Protein 7KPZ (pdb70)

InterPro domains:
  IPR011576 Pyridoxamine 5'-phosphate oxidase, N-terminal [PF01243] (2-117)
  IPR012349 FMN-binding split barrel [G3DSA:2.30.110.10] (1-133)

Foldseek 3Di:
DADVVQQVLQVVFWKWKWFAAPVGHIDIDTFRQWHDDDPFKIKGFAADPDDRQRRLCHFFWMKIKGADPVDQWIKIFTFGKHKAQDDDQLVVNQVVCVVPHDRGNIMMMGGTDFMQTPRPGGGDD/DCDPVNQVQVVVWWKKKWFAAPVGHIDIDTQRQWHDPDRFKIKGFAADPDVVQVRLCHFQWMKIKTADVPVGWIKIFGFGKDKAQDDDQLVVNQVVCVVPHDRGNIMMMTGTDWMAIRVVRHTPDD

Solvent-accessible surface area: 12029 Å² total; per-residue (Å²): 97,18,71,116,79,2,71,69,13,6,116,93,33,27,1,11,0,0,0,4,32,82,186,15,63,1,13,2,9,36,33,166,4,9,35,42,119,70,60,138,10,0,0,0,4,0,57,60,91,29,81,8,33,81,0,5,93,76,50,11,61,0,6,0,0,0,17,3,100,126,143,111,58,1,8,32,0,16,3,62,10,68,30,50,75,135,43,88,56,28,90,29,0,68,165,59,1,149,90,142,50,46,120,3,102,0,0,0,0,0,68,15,104,143,0,40,36,38,52,90,35,78,86,56,46,102,4,69,128,127,9,48,88,15,7,114,72,31,25,3,10,2,0,0,0,27,91,155,16,35,0,10,1,6,16,33,92,12,18,41,46,93,50,66,118,2,0,6,0,9,7,47,103,64,31,75,11,38,98,1,5,112,81,47,10,56,0,7,0,0,2,25,6,100,127,170,82,80,1,21,35,0,19,5,63,5,63,27,50,74,136,40,69,56,25,91,38,0,72,132,69,1,102,95,153,88,50,104,4,109,0,0,0,0,0,64,12,99,131,1,26,45,32,109,94,45,60,74,13,50,228

Radius of gyration: 17.81 Å; Cα contacts (8 Å, |Δi|>4): 586; chains: 2; bounding box: 37×48×45 Å

Sequence (251 aa):
MITQEMKDLINNQLAMVATVDAKGQPNIGPKRSMRLWDDKTFIYNENTDGQTRINIEDNGKIEIAFVDRERLLGYRFVGTAEIQTEGAYYEAAKKWAQGRMGVPKAVGIIHVERIFNLQSGANAGMITQEMKDLINNQLAMVATVDAKGQPNIGPKRSMRLWDDKTFIYNENTDGQTRINIEDNGKIEIAFVDRERLLGYRFVGTAEIQTEGAYYEAAKKWAQGRMGVPKAVGIIHVERIFNLQSGANAGK

B-factor: mean 28.15, std 10.57, range [14.18, 69.58]

Structure (mmCIF, N/CA/C/O backbone):
data_7KPZ
#
_entry.id   7KPZ
#
_cell.length_a   40.020
_cell.length_b   62.378
_cell.length_c   94.884
_cell.angle_alpha   90.000
_cell.angle_beta   90.000
_cell.angle_gamma   90.000
#
_symmetry.space_group_name_H-M   'P 21 21 21'
#
loop_
_entity.id
_entity.type
_entity.pdbx_description
1 polymer HupZ
2 water water
#
loop_
_atom_site.group_PDB
_atom_site.id
_atom_site.type_symbol
_atom_site.label_atom_id
_atom_site.label_alt_id
_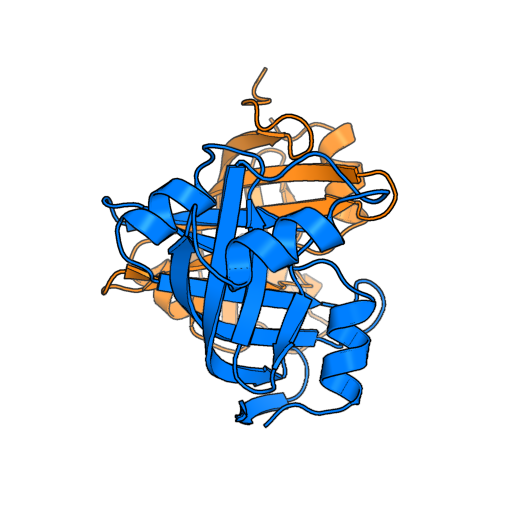atom_site.label_comp_id
_atom_site.label_asym_id
_atom_site.label_entity_id
_atom_site.label_seq_id
_atom_site.pdbx_PDB_ins_code
_atom_site.Cartn_x
_atom_site.Cartn_y
_atom_site.Cartn_z
_atom_site.occupancy
_atom_site.B_iso_or_equiv
_atom_site.auth_seq_id
_atom_site.auth_comp_id
_atom_site.auth_asym_id
_atom_site.auth_atom_id
_atom_site.pdbx_PDB_model_num
ATOM 1 N N . MET A 1 1 ? 19.757 -1.264 106.685 1.00 52.17 1 MET A N 1
ATOM 2 C CA . MET A 1 1 ? 19.686 -2.163 107.833 1.00 52.76 1 MET A CA 1
ATOM 3 C C . MET A 1 1 ? 18.253 -2.279 108.357 1.00 47.82 1 MET A C 1
ATOM 4 O O . MET A 1 1 ? 18.012 -2.863 109.414 1.00 46.03 1 MET A O 1
ATOM 9 N N . ILE A 1 2 ? 17.309 -1.726 107.600 1.00 46.03 2 ILE A N 1
ATOM 10 C CA . ILE A 1 2 ? 15.902 -1.720 107.990 1.00 44.56 2 ILE A CA 1
ATOM 11 C C . ILE A 1 2 ? 15.071 -2.719 107.187 1.00 44.18 2 ILE A C 1
ATOM 12 O O . ILE A 1 2 ? 15.000 -2.640 105.962 1.00 48.97 2 ILE A O 1
ATOM 17 N N . THR A 1 3 ? 14.434 -3.648 107.889 1.00 44.94 3 THR A N 1
ATOM 18 C CA . THR A 1 3 ? 13.496 -4.583 107.286 1.00 43.55 3 THR A CA 1
ATOM 19 C C . THR A 1 3 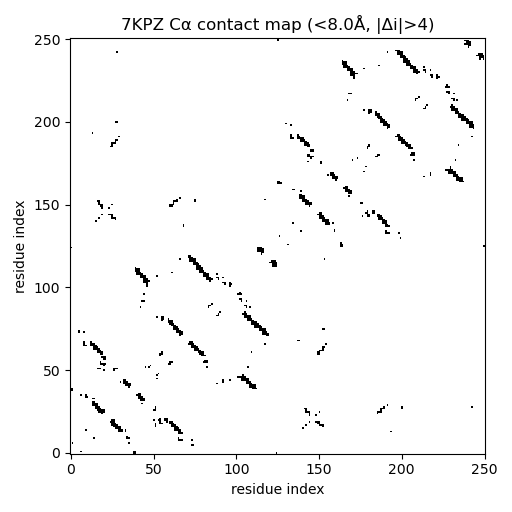? 12.220 -3.870 106.833 1.00 45.70 3 THR A C 1
ATOM 20 O O . THR A 1 3 ? 11.878 -2.808 107.354 1.00 38.94 3 THR A O 1
ATOM 24 N N . GLN A 1 4 ? 11.526 -4.448 105.854 1.00 44.17 4 GLN A N 1
ATOM 25 C CA . GLN A 1 4 ? 10.198 -3.983 105.477 1.00 41.46 4 GLN A CA 1
ATOM 26 C C . GLN A 1 4 ? 9.227 -4.237 106.625 1.00 46.40 4 GLN A C 1
ATOM 27 O O . GLN A 1 4 ? 8.310 -3.448 106.862 1.00 43.79 4 GLN A O 1
ATOM 33 N N . GLU A 1 5 ? 9.433 -5.343 107.338 1.00 40.39 5 GLU A N 1
ATOM 34 C CA . GLU A 1 5 ? 8.636 -5.647 108.520 1.00 45.87 5 GLU A CA 1
ATOM 35 C C . GLU A 1 5 ? 8.833 -4.575 109.585 1.00 41.21 5 GLU A C 1
ATOM 36 O O . GLU A 1 5 ? 7.889 -4.198 110.284 1.00 42.97 5 GLU A O 1
ATOM 42 N N . MET A 1 6 ? 10.071 -4.103 109.714 1.00 39.85 6 MET A N 1
ATOM 43 C CA . MET A 1 6 ? 10.377 -2.991 110.602 1.00 39.06 6 MET A CA 1
ATOM 44 C C . MET A 1 6 ? 9.622 -1.749 110.146 1.00 33.07 6 MET A C 1
ATOM 45 O O . MET A 1 6 ? 8.975 -1.075 110.945 1.00 33.22 6 MET A O 1
ATOM 50 N N . LYS A 1 7 ? 9.699 -1.449 108.852 1.00 34.33 7 LYS A N 1
ATOM 51 C CA . LYS A 1 7 ? 9.025 -0.266 108.319 1.00 32.43 7 LYS A CA 1
ATOM 52 C C . LYS A 1 7 ? 7.520 -0.328 108.544 1.00 37.13 7 LYS A C 1
ATOM 53 O O . LYS A 1 7 ? 6.889 0.687 108.828 1.00 33.48 7 LYS A O 1
ATOM 59 N N . ASP A 1 8 ? 6.948 -1.522 108.429 1.00 40.18 8 ASP A N 1
ATOM 60 C CA . ASP A 1 8 ? 5.519 -1.708 108.636 1.00 40.25 8 ASP A CA 1
ATOM 61 C C . ASP A 1 8 ? 5.103 -1.378 110.059 1.00 37.82 8 ASP A C 1
ATOM 62 O O . ASP A 1 8 ? 4.132 -0.649 110.277 1.00 39.15 8 ASP A O 1
ATOM 67 N N . LEU A 1 9 ? 5.843 -1.920 111.021 1.00 39.13 9 LEU A N 1
ATOM 68 C CA . LEU A 1 9 ? 5.590 -1.650 112.428 1.00 37.35 9 LEU A CA 1
ATOM 69 C C . LEU A 1 9 ? 5.717 -0.155 112.716 1.00 35.49 9 LEU A C 1
ATOM 70 O O . LEU A 1 9 ? 4.843 0.447 113.344 1.00 34.82 9 LEU A O 1
ATOM 75 N N . ILE A 1 10 ? 6.812 0.436 112.247 1.00 31.56 10 ILE A N 1
ATOM 76 C CA . ILE A 1 10 ? 7.056 1.861 112.434 1.00 30.87 10 ILE A CA 1
ATOM 77 C C . ILE A 1 10 ? 5.884 2.692 111.916 1.00 32.19 10 ILE A C 1
ATOM 78 O O . ILE A 1 10 ? 5.418 3.621 112.583 1.00 31.49 10 ILE A O 1
ATOM 83 N N . ASN A 1 11 ? 5.394 2.347 110.729 1.00 32.16 11 ASN A N 1
ATOM 84 C CA . ASN A 1 11 ? 4.300 3.102 110.134 1.00 34.43 11 ASN A CA 1
ATOM 85 C C . ASN A 1 11 ? 2.977 2.893 110.845 1.00 36.60 11 ASN A C 1
ATOM 86 O O . ASN A 1 11 ? 2.111 3.768 110.823 1.00 41.66 11 ASN A O 1
ATOM 91 N N . ASN A 1 12 ? 2.819 1.742 111.486 1.00 33.55 12 ASN A N 1
ATOM 92 C CA . ASN A 1 12 ? 1.537 1.404 112.097 1.00 34.57 12 ASN A CA 1
ATOM 93 C C . ASN A 1 12 ? 1.493 1.586 113.604 1.00 33.40 12 ASN A C 1
ATOM 94 O O . ASN A 1 12 ? 0.432 1.448 114.218 1.00 31.58 12 ASN A O 1
ATOM 99 N N . GLN A 1 13 ? 2.640 1.895 114.200 1.00 29.95 13 GLN A N 1
ATOM 100 C CA . GLN A 1 13 ? 2.707 2.044 115.643 1.00 29.75 13 GLN A CA 1
ATOM 101 C C . GLN A 1 13 ? 3.235 3.390 116.097 1.00 26.53 13 GLN A C 1
ATOM 102 O O . GLN A 1 13 ? 3.811 4.162 115.337 1.00 25.91 13 GLN A O 1
ATOM 108 N N . LEU A 1 14 ? 3.008 3.637 117.374 1.00 28.04 14 LEU A N 1
ATOM 109 C CA . LEU A 1 14 ? 3.352 4.873 118.029 1.00 24.30 14 LEU A CA 1
ATOM 110 C C . LEU A 1 14 ? 4.759 4.777 118.607 1.00 24.15 14 LEU A C 1
ATOM 111 O O . LEU A 1 14 ? 5.049 3.827 119.329 1.00 25.34 14 LEU A O 1
ATOM 116 N N . ALA A 1 15 ? 5.633 5.738 118.316 1.00 18.19 15 ALA A N 1
ATOM 117 C CA . ALA A 1 15 ? 6.961 5.730 118.938 1.00 19.24 15 ALA A CA 1
ATOM 118 C C . ALA A 1 15 ? 6.897 6.176 120.384 1.00 19.00 15 ALA A C 1
ATOM 119 O O . ALA A 1 15 ? 6.333 7.228 120.684 1.00 18.69 15 ALA A O 1
ATOM 121 N N . MET A 1 16 ? 7.510 5.392 121.261 1.00 15.39 16 MET A N 1
ATOM 122 C CA . MET A 1 16 ? 7.737 5.800 122.636 1.00 17.63 16 MET A CA 1
ATOM 123 C C . MET A 1 16 ? 9.209 6.158 122.776 1.00 18.79 16 MET A C 1
ATOM 124 O O . MET A 1 16 ? 10.078 5.385 122.392 1.00 19.26 16 MET A O 1
ATOM 129 N N . VAL A 1 17 ? 9.469 7.338 123.315 1.00 16.98 17 VAL A N 1
ATOM 130 C CA . VAL A 1 17 ? 10.809 7.923 123.285 1.00 16.31 17 VAL A CA 1
ATOM 131 C C . VAL A 1 17 ? 11.375 8.092 124.684 1.00 18.53 17 VAL A C 1
ATOM 132 O O . VAL A 1 17 ? 10.784 8.778 125.518 1.00 18.11 17 VAL A O 1
ATOM 136 N N . ALA A 1 18 ? 12.530 7.477 124.935 1.00 15.67 18 ALA A N 1
ATOM 137 C CA . ALA A 1 18 ? 13.206 7.615 126.228 1.00 16.37 18 ALA A CA 1
ATOM 138 C C . ALA A 1 18 ? 14.458 8.480 126.116 1.00 17.23 18 ALA A C 1
ATOM 139 O O . ALA A 1 18 ? 15.291 8.272 125.231 1.00 17.59 18 ALA A O 1
ATOM 141 N N . THR A 1 19 ? 14.566 9.456 127.012 1.00 17.80 19 THR A N 1
ATOM 142 C CA . THR A 1 19 ? 15.723 10.337 127.091 1.00 18.43 19 THR A CA 1
ATOM 143 C C . THR A 1 19 ? 16.097 10.498 128.559 1.00 19.03 19 THR A C 1
ATOM 144 O O . THR A 1 19 ? 15.422 9.961 129.425 1.00 20.87 19 THR A O 1
ATOM 148 N N . VAL A 1 20 ? 17.152 11.251 128.831 1.00 20.51 20 VAL A N 1
ATOM 149 C CA . VAL A 1 20 ? 17.607 11.462 130.206 1.00 18.98 20 VAL A CA 1
ATOM 150 C C . VAL A 1 20 ? 17.963 12.927 130.417 1.00 23.52 20 VAL A C 1
ATOM 151 O O . VAL A 1 20 ? 18.492 13.555 129.502 1.00 22.81 20 VAL A O 1
ATOM 155 N N . ASP A 1 21 ? 17.650 13.493 131.588 1.00 23.79 21 ASP A N 1
ATOM 156 C CA . ASP A 1 21 ? 17.971 14.909 131.803 1.00 25.46 21 ASP A CA 1
ATOM 157 C C . ASP A 1 21 ? 19.399 15.074 132.325 1.00 27.61 21 ASP A C 1
ATOM 158 O O . ASP A 1 21 ? 20.142 14.103 132.454 1.00 27.12 21 ASP A O 1
ATOM 163 N N . ALA A 1 22 ? 19.784 16.313 132.606 1.00 30.48 22 ALA A N 1
ATOM 164 C CA . ALA A 1 22 ? 21.162 16.601 132.966 1.00 30.37 22 ALA A CA 1
ATOM 165 C C . ALA A 1 22 ? 21.512 16.021 134.332 1.00 34.77 22 ALA A C 1
ATOM 166 O O . ALA A 1 22 ? 22.687 15.851 134.657 1.00 40.55 22 ALA A O 1
ATOM 168 N N . LYS A 1 23 ? 20.493 15.701 135.121 1.00 36.94 23 LYS A N 1
ATOM 169 C CA . LYS A 1 23 ? 20.703 15.141 136.452 1.00 36.35 23 LYS A CA 1
ATOM 170 C C . LYS A 1 23 ? 20.550 13.627 136.459 1.00 36.96 23 LYS A C 1
ATOM 171 O O . LYS A 1 23 ? 20.591 12.998 137.517 1.00 36.08 23 LYS A O 1
ATOM 177 N N . GLY A 1 24 ? 20.371 13.046 135.275 1.00 31.55 24 GLY A N 1
ATOM 178 C CA . GLY A 1 24 ? 20.304 11.605 135.136 1.00 28.24 24 GLY A CA 1
ATOM 179 C C . GLY A 1 24 ? 18.938 10.969 135.328 1.00 27.90 24 GLY A C 1
ATOM 180 O O . GLY A 1 24 ? 18.844 9.756 135.448 1.00 29.70 24 GLY A O 1
ATOM 181 N N . GLN A 1 25 ? 17.878 11.770 135.351 1.00 28.86 25 GLN A N 1
ATOM 182 C CA . GLN A 1 25 ? 16.528 11.231 135.477 1.00 26.07 25 GLN A CA 1
ATOM 183 C C . GLN A 1 25 ? 15.960 10.827 134.117 1.00 27.11 25 GLN A C 1
ATOM 184 O O . GLN A 1 25 ? 16.006 11.606 133.157 1.00 22.85 25 GLN A O 1
ATOM 190 N N . PRO A 1 26 ? 15.415 9.607 134.020 1.00 23.95 26 PRO A N 1
ATOM 191 C CA . PRO A 1 26 ? 14.845 9.191 132.735 1.00 22.19 26 PRO A CA 1
ATOM 192 C C . PRO A 1 26 ? 13.529 9.896 132.441 1.00 24.16 26 PRO A C 1
ATOM 193 O O . PRO A 1 26 ? 12.808 10.270 133.367 1.00 25.09 26 PRO A O 1
ATOM 197 N N . ASN A 1 27 ? 13.223 10.063 131.158 1.00 21.39 27 ASN A N 1
ATOM 198 C CA . ASN A 1 27 ? 11.935 10.587 130.737 1.00 23.76 27 ASN A CA 1
ATOM 199 C C . ASN A 1 27 ? 11.380 9.715 129.639 1.00 18.71 27 ASN A C 1
ATOM 200 O O . ASN A 1 27 ? 12.124 9.216 128.811 1.00 20.69 27 ASN A O 1
ATOM 205 N N . ILE A 1 28 ? 10.070 9.527 129.625 1.00 21.28 28 ILE A N 1
ATOM 206 C CA . ILE A 1 28 ? 9.463 8.761 128.556 1.00 20.43 28 ILE A CA 1
ATOM 207 C C . ILE A 1 28 ? 8.235 9.503 128.046 1.00 22.74 28 ILE A C 1
ATOM 208 O O . ILE A 1 28 ? 7.481 10.095 128.818 1.00 27.33 28 ILE A O 1
ATOM 213 N N . GLY A 1 29 ? 8.067 9.538 126.734 1.00 21.86 29 GLY A N 1
ATOM 214 C CA . GLY A 1 29 ? 6.877 10.139 126.175 1.00 24.03 29 GLY A CA 1
ATOM 215 C C . GLY A 1 29 ? 6.658 9.663 124.760 1.00 23.11 29 GLY A C 1
ATOM 216 O O . GLY A 1 29 ? 7.604 9.238 124.094 1.00 22.21 29 GLY A O 1
ATOM 217 N N . PRO A 1 30 ? 5.410 9.746 124.287 1.00 18.63 30 PRO A N 1
ATOM 218 C CA . PRO A 1 30 ? 5.085 9.350 122.921 1.00 15.73 30 PRO A CA 1
ATOM 219 C C . PRO A 1 30 ? 5.405 10.466 121.928 1.00 18.94 30 PRO A C 1
ATOM 220 O O . PRO A 1 30 ? 5.287 11.641 122.264 1.00 21.29 30 PRO A O 1
ATOM 224 N N . LYS A 1 31 ? 5.797 10.095 120.720 1.00 17.68 31 LYS A N 1
ATOM 225 C CA . LYS A 1 31 ? 5.928 11.065 119.627 1.00 16.62 31 LYS A CA 1
ATOM 226 C C . LYS A 1 31 ? 5.248 10.483 118.386 1.00 17.36 31 LYS A C 1
ATOM 227 O O . LYS A 1 31 ? 5.831 9.665 117.668 1.00 19.42 31 LYS A O 1
ATOM 233 N N . ARG A 1 32 ? 4.002 10.879 118.143 1.00 19.16 32 ARG A N 1
ATOM 234 C CA . ARG A 1 32 ? 3.241 10.285 117.041 1.00 22.18 32 ARG A CA 1
ATOM 235 C C . ARG A 1 32 ? 3.851 10.575 115.674 1.00 21.80 32 ARG A C 1
ATOM 236 O O . ARG A 1 32 ? 3.641 9.821 114.728 1.00 25.81 32 ARG A O 1
ATOM 244 N N . SER A 1 33 ? 4.634 11.640 115.575 1.00 17.85 33 SER A N 1
ATOM 245 C CA . SER A 1 33 ? 5.219 12.013 114.286 1.00 18.72 33 SER A CA 1
ATOM 246 C C . SER A 1 33 ? 6.556 11.327 113.992 1.00 17.42 33 SER A C 1
ATOM 247 O O . SER A 1 33 ? 7.143 11.546 112.928 1.00 17.42 33 SER A O 1
ATOM 250 N N . MET A 1 34 ? 7.045 10.504 114.916 1.00 16.08 34 MET A N 1
ATOM 251 C CA . MET A 1 34 ? 8.322 9.835 114.691 1.00 16.78 34 MET A CA 1
ATOM 252 C C . MET A 1 34 ? 8.206 8.907 113.494 1.00 19.09 34 MET A C 1
ATOM 253 O O . MET A 1 34 ? 7.284 8.081 113.409 1.00 22.47 34 MET A O 1
ATOM 258 N N . ARG A 1 35 ? 9.132 9.046 112.565 1.00 15.54 35 ARG A N 1
ATOM 259 C CA . ARG A 1 35 ? 9.027 8.353 111.293 1.00 15.12 35 ARG A CA 1
ATOM 260 C C . ARG A 1 35 ? 10.410 8.099 110.734 1.00 16.90 35 ARG A C 1
ATOM 261 O O . ARG A 1 35 ? 11.367 8.823 111.028 1.00 15.96 35 ARG A O 1
ATOM 269 N N . LEU A 1 36 ? 10.524 7.023 109.960 1.00 19.21 36 LEU A N 1
ATOM 270 C CA . LEU A 1 36 ? 11.782 6.691 109.343 1.00 20.23 36 LEU A CA 1
ATOM 271 C C . LEU A 1 36 ? 12.102 7.697 108.249 1.00 20.86 36 LEU A C 1
ATOM 272 O O . LEU A 1 36 ? 11.241 8.017 107.419 1.00 28.25 36 LEU A O 1
ATOM 277 N N . TRP A 1 37 ? 13.323 8.219 108.261 1.00 17.59 37 TRP A N 1
ATOM 278 C CA . TRP A 1 37 ? 13.761 9.143 107.214 1.00 18.01 37 TRP A CA 1
ATOM 279 C C . TRP A 1 37 ? 14.534 8.361 106.163 1.00 20.46 37 TRP A C 1
ATOM 280 O O . TRP A 1 37 ? 14.193 8.380 104.984 1.00 22.40 37 TRP A O 1
ATOM 291 N N . ASP A 1 38 ? 15.577 7.664 106.598 1.00 20.57 38 ASP A N 1
ATOM 292 C CA . ASP A 1 38 ? 16.253 6.729 105.718 1.00 21.79 38 ASP A CA 1
ATOM 293 C C . ASP A 1 38 ? 16.665 5.531 106.550 1.00 24.77 38 ASP A C 1
ATOM 294 O O . ASP A 1 38 ? 16.252 5.404 107.700 1.00 22.37 38 ASP A O 1
ATOM 299 N N . ASP A 1 39 ? 17.462 4.633 105.986 1.00 23.09 39 ASP A N 1
ATOM 300 C CA . ASP A 1 39 ? 17.721 3.382 106.690 1.00 28.25 39 ASP A CA 1
ATOM 301 C C . ASP A 1 39 ? 18.567 3.537 107.966 1.00 26.95 39 ASP A C 1
ATOM 302 O O . ASP A 1 39 ? 18.722 2.575 108.718 1.00 28.65 39 ASP A O 1
ATOM 307 N N . LYS A 1 40 ? 19.086 4.738 108.229 1.00 21.79 40 LYS A N 1
ATOM 308 C CA . LYS A 1 40 ? 19.864 4.989 109.441 1.00 24.90 40 LYS A CA 1
ATOM 309 C C . LYS A 1 40 ? 19.366 6.176 110.268 1.00 21.55 40 LYS A C 1
ATOM 310 O O . LYS A 1 40 ? 20.056 6.619 111.181 1.00 20.65 40 LYS A O 1
ATOM 316 N N . THR A 1 41 ? 18.186 6.698 109.944 1.00 19.95 41 THR A N 1
ATOM 317 C CA . THR A 1 41 ? 17.751 7.979 110.504 1.00 18.98 41 THR A CA 1
ATOM 318 C C . THR A 1 41 ? 16.253 8.038 110.718 1.00 15.35 41 THR A C 1
ATOM 319 O O . THR A 1 41 ? 15.497 7.663 109.822 1.00 18.61 41 THR A O 1
ATOM 323 N N . PHE A 1 42 ? 15.832 8.477 111.909 1.00 15.87 42 PHE A N 1
ATOM 324 C CA . PHE A 1 42 ? 14.427 8.863 112.142 1.00 16.63 42 PHE A CA 1
ATOM 325 C C . PHE A 1 42 ? 14.348 10.378 112.281 1.00 14.91 42 PHE A C 1
ATOM 326 O O . PHE A 1 42 ? 15.318 11.028 112.695 1.00 16.96 42 PHE A O 1
ATOM 334 N N . ILE A 1 43 ? 13.180 10.941 111.987 1.00 15.36 43 ILE A N 1
ATOM 335 C CA . ILE A 1 43 ? 12.894 12.311 112.403 1.00 16.27 43 ILE A CA 1
ATOM 336 C C . ILE A 1 43 ? 11.531 12.395 113.058 1.00 14.32 43 ILE A C 1
ATOM 337 O O . ILE A 1 43 ? 10.664 11.535 112.844 1.00 15.57 43 ILE A O 1
ATOM 342 N N . TYR A 1 44 ? 11.342 13.410 113.885 1.00 14.93 44 TYR A N 1
ATOM 343 C CA . TYR A 1 44 ? 10.013 13.690 114.420 1.00 16.69 44 TYR A CA 1
ATOM 344 C C . TYR A 1 44 ? 9.803 15.199 114.456 1.00 14.18 44 TYR A C 1
ATOM 345 O O . TYR A 1 44 ? 10.763 15.978 114.432 1.00 16.34 44 TYR A O 1
ATOM 354 N N . ASN A 1 45 ? 8.540 15.589 114.482 1.00 15.25 45 ASN A N 1
ATOM 355 C CA . ASN A 1 45 ? 8.153 16.990 114.573 1.00 15.51 45 ASN A CA 1
ATOM 356 C C . ASN A 1 45 ? 8.025 17.404 116.021 1.00 14.99 45 ASN A C 1
ATOM 357 O O . ASN A 1 45 ? 7.193 16.866 116.758 1.00 16.61 45 ASN A O 1
ATOM 362 N N . GLU A 1 46 ? 8.859 18.350 116.441 1.00 15.54 46 GLU A N 1
ATOM 363 C CA . GLU A 1 46 ? 8.828 18.804 117.830 1.00 16.16 46 GLU A CA 1
ATOM 364 C C . GLU A 1 46 ? 7.981 20.072 117.918 1.00 19.63 46 GLU A C 1
ATOM 365 O O . GLU A 1 46 ? 8.375 21.126 117.405 1.00 19.67 46 GLU A O 1
ATOM 371 N N . ASN A 1 47 ? 6.824 19.949 118.565 1.00 18.94 47 ASN A N 1
ATOM 372 C CA . ASN A 1 47 ? 5.844 21.042 118.651 1.00 20.44 47 ASN A CA 1
ATOM 373 C C . ASN A 1 47 ? 5.829 21.707 120.003 1.00 25.72 47 ASN A C 1
ATOM 374 O O . ASN A 1 47 ? 5.008 22.594 120.262 1.00 26.89 47 ASN A O 1
ATOM 379 N N . THR A 1 48 ? 6.745 21.272 120.862 1.00 25.37 48 THR A N 1
ATOM 380 C CA . THR A 1 48 ? 6.777 21.720 122.248 1.00 24.32 48 THR A CA 1
ATOM 381 C C . THR A 1 48 ? 8.155 22.194 122.686 1.00 24.63 48 THR A C 1
ATOM 382 O O . THR A 1 48 ? 9.129 22.147 121.928 1.00 25.06 48 THR A O 1
ATOM 386 N N . ASP A 1 49 ? 8.210 22.658 123.932 1.00 25.10 49 ASP A N 1
ATOM 387 C CA . ASP A 1 49 ? 9.463 22.909 124.628 1.00 27.90 49 ASP A CA 1
ATOM 388 C C . ASP A 1 49 ? 9.556 21.922 125.789 1.00 30.39 49 ASP A C 1
ATOM 389 O O . ASP A 1 49 ? 9.992 22.268 126.890 1.00 31.17 49 ASP A O 1
ATOM 394 N N . GLY A 1 50 ? 9.124 20.692 125.533 1.00 26.02 50 GLY A N 1
ATOM 395 C CA . GLY A 1 50 ? 8.974 19.691 126.573 1.00 26.36 50 GLY A CA 1
ATOM 396 C C . GLY A 1 50 ? 10.254 18.967 126.926 1.00 25.77 50 GLY A C 1
ATOM 397 O O . GLY A 1 50 ? 11.330 19.301 126.429 1.00 22.23 50 GLY A O 1
ATOM 398 N N . GLN A 1 51 ? 10.136 17.957 127.784 1.00 22.73 51 GLN A N 1
ATOM 399 C CA . GLN A 1 51 ? 11.320 17.353 128.368 1.00 22.53 51 GLN A CA 1
ATOM 400 C C . GLN A 1 51 ? 12.145 16.575 127.361 1.00 21.02 51 GLN A C 1
ATOM 401 O O . GLN A 1 51 ? 13.367 16.539 127.471 1.00 20.37 51 GLN A O 1
ATOM 407 N N . THR A 1 52 ? 11.487 15.946 126.388 1.00 20.46 52 THR A N 1
ATOM 408 C CA . THR A 1 52 ? 12.227 15.196 125.370 1.00 20.58 52 THR A CA 1
ATOM 409 C C . THR A 1 52 ? 13.176 16.121 124.627 1.00 18.87 52 THR A C 1
ATOM 410 O O . THR A 1 52 ? 14.351 15.806 124.455 1.00 20.54 52 THR A O 1
ATOM 414 N N . ARG A 1 53 ? 12.669 17.283 124.218 1.00 18.71 53 ARG A N 1
ATOM 415 C CA . ARG A 1 53 ? 13.493 18.279 123.546 1.00 17.11 53 ARG A CA 1
ATOM 416 C C . ARG A 1 53 ? 14.649 18.760 124.427 1.00 20.01 53 ARG A C 1
ATOM 417 O O . ARG A 1 53 ? 15.790 18.827 123.986 1.00 19.80 53 ARG A O 1
ATOM 425 N N . ILE A 1 54 ? 14.338 19.100 125.671 1.00 18.71 54 ILE A N 1
ATOM 426 C CA . ILE A 1 54 ? 15.347 19.590 126.614 1.00 21.99 54 ILE A CA 1
ATOM 427 C C . ILE A 1 54 ? 16.481 18.580 126.774 1.00 21.48 54 ILE A C 1
ATOM 428 O O . ILE A 1 54 ? 17.669 18.933 126.746 1.00 21.50 54 ILE A O 1
ATOM 433 N N . ASN A 1 55 ? 16.107 17.314 126.906 1.00 20.89 55 ASN A N 1
ATOM 434 C CA . ASN A 1 55 ? 17.085 16.253 127.123 1.00 18.58 55 ASN A CA 1
ATOM 435 C C . ASN A 1 55 ? 17.953 15.994 125.899 1.00 18.44 55 ASN A C 1
ATOM 436 O O . ASN A 1 55 ? 19.165 15.817 126.011 1.00 20.18 55 ASN A O 1
ATOM 441 N N . ILE A 1 56 ? 17.340 15.963 124.719 1.00 18.34 56 ILE A N 1
ATOM 442 C CA . ILE A 1 56 ? 18.127 15.827 123.505 1.00 19.13 56 ILE A CA 1
ATOM 443 C C . ILE A 1 56 ? 19.126 16.979 123.415 1.00 20.99 56 ILE A C 1
ATOM 444 O O . ILE A 1 56 ? 20.306 16.756 123.156 1.00 19.54 56 ILE A O 1
ATOM 449 N N . GLU A 1 57 ? 18.659 18.198 123.656 1.00 20.79 57 GLU A N 1
ATOM 450 C CA . GLU A 1 57 ? 19.555 19.355 123.574 1.00 20.72 57 GLU A CA 1
ATOM 451 C C . GLU A 1 57 ? 20.695 19.274 124.590 1.00 25.61 57 GLU A C 1
ATOM 452 O O . GLU A 1 57 ? 21.816 19.684 124.299 1.00 24.96 57 GLU A O 1
ATOM 458 N N . ASP A 1 58 ? 20.419 18.692 125.751 1.00 22.67 58 ASP A N 1
ATOM 459 C CA . ASP A 1 58 ? 21.421 18.572 126.812 1.00 24.08 58 ASP A CA 1
ATOM 460 C C . ASP A 1 58 ? 22.518 17.539 126.528 1.00 27.44 58 ASP A C 1
ATOM 461 O O . ASP A 1 58 ? 23.705 17.809 126.744 1.00 24.99 58 ASP A O 1
ATOM 466 N N . ASN A 1 59 ? 22.145 16.357 126.044 1.00 23.70 59 ASN A N 1
ATOM 467 C CA . ASN A 1 59 ? 23.127 15.285 125.956 1.00 22.65 59 ASN A CA 1
ATOM 468 C C . ASN A 1 59 ? 22.990 14.353 124.752 1.00 24.16 59 ASN A C 1
ATOM 469 O O . ASN A 1 59 ? 23.865 13.532 124.505 1.00 23.98 59 ASN A O 1
ATOM 474 N N . GLY A 1 60 ? 21.895 14.479 124.007 1.00 22.11 60 GLY A N 1
ATOM 475 C CA . GLY A 1 60 ? 21.753 13.737 122.763 1.00 19.85 60 GLY A CA 1
ATOM 476 C C . GLY A 1 60 ? 21.397 12.262 122.852 1.00 19.54 60 GLY A C 1
ATOM 477 O O . GLY A 1 60 ? 21.192 11.622 121.836 1.00 20.79 60 GLY A O 1
ATOM 478 N N . LYS A 1 61 ? 21.330 11.708 124.054 1.00 19.35 61 LYS A N 1
ATOM 479 C CA . LYS A 1 61 ? 21.115 10.268 124.188 1.00 18.91 61 LYS A CA 1
ATOM 480 C C . LYS A 1 61 ? 19.642 9.913 124.024 1.00 16.45 61 LYS A C 1
ATOM 481 O O . LYS A 1 61 ? 18.783 10.621 124.522 1.00 20.64 61 LYS A O 1
ATOM 487 N N . ILE A 1 62 ? 19.358 8.828 123.318 1.00 19.19 62 ILE A N 1
ATOM 488 C CA . ILE A 1 62 ? 17.956 8.490 123.046 1.00 18.31 62 ILE A CA 1
ATOM 489 C C . ILE A 1 62 ? 17.776 7.011 122.730 1.00 17.54 62 ILE A C 1
ATOM 490 O O . ILE A 1 62 ? 18.671 6.366 122.163 1.00 18.37 62 ILE A O 1
ATOM 495 N N . GLU A 1 63 ? 16.628 6.465 123.125 1.00 16.02 63 GLU A N 1
ATOM 496 C CA . GLU A 1 63 ? 16.167 5.181 122.611 1.00 15.66 63 GLU A CA 1
ATOM 497 C C . GLU A 1 63 ? 14.696 5.328 122.271 1.00 17.56 63 GLU A C 1
ATOM 498 O O . GLU A 1 63 ? 13.943 5.999 122.995 1.00 19.92 63 GLU A O 1
ATOM 504 N N . ILE A 1 64 ? 14.274 4.724 121.172 1.00 16.13 64 ILE A N 1
ATOM 505 C CA . ILE A 1 64 ? 12.870 4.752 120.827 1.00 16.39 64 ILE A CA 1
ATOM 506 C C . ILE A 1 64 ? 12.379 3.336 120.606 1.00 17.65 64 ILE A C 1
ATOM 507 O O . ILE A 1 64 ? 13.138 2.442 120.198 1.00 18.80 64 ILE A O 1
ATOM 512 N N . ALA A 1 65 ? 11.111 3.118 120.906 1.00 17.21 65 ALA A N 1
ATOM 513 C CA . ALA A 1 65 ? 10.537 1.793 120.757 1.00 18.03 65 ALA A CA 1
ATOM 514 C C . ALA A 1 65 ? 9.192 1.892 120.061 1.00 18.44 65 ALA A C 1
ATOM 515 O O . ALA A 1 65 ? 8.395 2.781 120.365 1.00 19.37 65 ALA A O 1
ATOM 517 N N . PHE A 1 66 ? 8.945 0.962 119.145 1.00 16.37 66 PHE A N 1
ATOM 518 C CA . PHE A 1 66 ? 7.647 0.780 118.508 1.00 17.58 66 PHE A CA 1
ATOM 519 C C . PHE A 1 66 ? 7.149 -0.618 118.852 1.00 18.83 66 PHE A C 1
ATOM 520 O O . PHE A 1 66 ? 7.832 -1.598 118.572 1.00 20.20 66 PHE A O 1
ATOM 528 N N . VAL A 1 67 ? 5.980 -0.714 119.465 1.00 18.29 67 VAL A N 1
ATOM 529 C CA . VAL A 1 67 ? 5.482 -2.019 119.892 1.00 20.41 67 VAL A CA 1
ATOM 530 C C . VAL A 1 67 ? 4.013 -2.199 119.551 1.00 24.15 67 VAL A C 1
ATOM 531 O O . VAL A 1 67 ? 3.185 -1.349 119.855 1.00 25.44 67 VAL A O 1
ATOM 535 N N . ASP A 1 68 ? 3.705 -3.326 118.923 1.00 25.10 68 ASP A N 1
ATOM 536 C CA . ASP A 1 68 ? 2.335 -3.732 118.657 1.00 27.57 68 ASP A CA 1
ATOM 537 C C . ASP A 1 68 ? 1.641 -4.069 119.979 1.00 30.41 68 ASP A C 1
ATOM 538 O O . ASP A 1 68 ? 2.135 -4.887 120.757 1.00 29.04 68 ASP A O 1
ATOM 543 N N . ARG A 1 69 ? 0.513 -3.415 120.237 1.00 27.91 69 ARG A N 1
ATOM 544 C CA . ARG A 1 69 ? -0.261 -3.646 121.452 1.00 29.14 69 ARG A CA 1
ATOM 545 C C . ARG A 1 69 ? -0.804 -5.073 121.502 1.00 28.53 69 ARG A C 1
ATOM 546 O O . ARG A 1 69 ? -0.824 -5.713 122.558 1.00 33.54 69 ARG A O 1
ATOM 554 N N . GLU A 1 70 ? -1.246 -5.560 120.348 1.00 26.90 70 GLU A N 1
ATOM 555 C CA . GLU A 1 70 ? -1.995 -6.814 120.295 1.00 29.30 70 GLU A CA 1
ATOM 556 C C . GLU A 1 70 ? -1.152 -8.027 119.924 1.00 30.55 70 GLU A C 1
ATOM 557 O O . GLU A 1 70 ? -1.580 -9.163 120.134 1.00 31.70 70 GLU A O 1
ATOM 563 N N . ARG A 1 71 ? 0.035 -7.801 119.373 1.00 29.74 71 ARG A N 1
ATOM 564 C CA . ARG A 1 71 ? 0.903 -8.910 118.976 1.00 33.98 71 ARG A CA 1
ATOM 565 C C . ARG A 1 71 ? 2.288 -8.765 119.591 1.00 34.54 71 ARG A C 1
ATOM 566 O O . ARG A 1 71 ? 2.701 -7.664 119.944 1.00 33.38 71 ARG A O 1
ATOM 574 N N . LEU A 1 72 ? 3.003 -9.878 119.723 1.00 32.36 72 LEU A N 1
ATOM 575 C CA . LEU A 1 72 ? 4.319 -9.853 120.355 1.00 34.88 72 LEU A CA 1
ATOM 576 C C . LEU A 1 72 ? 5.377 -9.374 119.381 1.00 37.54 72 LEU A C 1
ATOM 577 O O . LEU A 1 72 ? 6.353 -10.080 119.120 1.00 44.35 72 LEU A O 1
ATOM 582 N N . LEU A 1 73 ? 5.185 -8.172 118.848 1.00 35.47 73 LEU A N 1
ATOM 583 C CA . LEU A 1 73 ? 6.077 -7.660 117.814 1.00 28.77 73 LEU A CA 1
ATOM 584 C C . LEU A 1 73 ? 6.519 -6.243 118.132 1.00 28.72 73 LEU A C 1
ATOM 585 O O . LEU A 1 73 ? 5.741 -5.439 118.630 1.00 29.39 73 LEU A O 1
ATOM 590 N N . GLY A 1 74 ? 7.770 -5.939 117.831 1.00 26.70 74 GLY A N 1
ATOM 591 C CA . GLY A 1 74 ? 8.258 -4.594 118.058 1.00 25.31 74 GLY A CA 1
ATOM 592 C C . GLY A 1 74 ? 9.744 -4.448 117.852 1.00 25.40 74 GLY A C 1
ATOM 593 O O . GLY A 1 74 ? 10.479 -5.436 117.763 1.00 24.80 74 GLY A O 1
ATOM 594 N N . TYR A 1 75 ? 10.195 -3.198 117.796 1.00 22.20 75 TYR A N 1
ATOM 595 C CA . TYR A 1 75 ? 11.609 -2.904 117.623 1.00 20.84 75 TYR A CA 1
ATOM 596 C C . TYR A 1 75 ? 12.029 -1.734 118.476 1.00 19.83 75 TYR A C 1
ATOM 597 O O . TYR A 1 75 ? 11.240 -0.807 118.676 1.00 21.23 75 TYR A O 1
ATOM 606 N N . ARG A 1 76 ? 13.261 -1.813 118.972 1.00 18.73 76 ARG A N 1
ATOM 607 C CA . ARG A 1 76 ? 13.941 -0.741 119.704 1.00 21.80 76 ARG A CA 1
ATOM 608 C C . ARG A 1 76 ? 15.034 -0.164 118.836 1.00 20.56 76 ARG A C 1
ATOM 609 O O . ARG A 1 76 ? 15.790 -0.912 118.219 1.00 20.37 76 ARG A O 1
ATOM 617 N N . PHE A 1 77 ? 15.159 1.157 118.823 1.00 17.83 77 PHE A N 1
ATOM 618 C CA . PHE A 1 77 ? 16.219 1.804 118.053 1.00 17.38 77 PHE A CA 1
ATOM 619 C C . PHE A 1 77 ? 17.005 2.690 119.014 1.00 19.91 77 PHE A C 1
ATOM 620 O O . PHE A 1 77 ? 16.437 3.537 119.702 1.00 18.70 77 PHE A O 1
ATOM 628 N N . VAL A 1 78 ? 18.314 2.465 119.083 1.00 18.15 78 VAL A N 1
ATOM 629 C CA . VAL A 1 78 ? 19.173 3.202 119.989 1.00 16.40 78 VAL A CA 1
ATOM 630 C C . VAL A 1 78 ? 20.128 4.075 119.201 1.00 21.40 78 VAL A C 1
ATOM 631 O O . VAL A 1 78 ? 20.661 3.645 118.186 1.00 20.97 78 VAL A O 1
ATOM 635 N N . GLY A 1 79 ? 20.334 5.304 119.654 1.00 19.98 79 GLY A N 1
ATOM 636 C CA . GLY A 1 79 ? 21.254 6.181 118.962 1.00 21.21 79 GLY A CA 1
ATOM 637 C C . GLY A 1 79 ? 21.467 7.528 119.609 1.00 21.22 79 GLY A C 1
ATOM 638 O O . GLY A 1 79 ? 21.359 7.675 120.821 1.00 22.01 79 GLY A O 1
ATOM 639 N N . THR A 1 80 ? 21.797 8.511 118.784 1.00 19.63 80 THR A N 1
ATOM 640 C CA . THR A 1 80 ? 21.992 9.864 119.276 1.00 20.40 80 THR A CA 1
ATOM 641 C C . THR A 1 80 ? 21.060 10.774 118.517 1.00 19.51 80 THR A C 1
ATOM 642 O O . THR A 1 80 ? 20.694 10.492 117.378 1.00 26.40 80 THR A O 1
ATOM 646 N N . ALA A 1 81 ? 20.676 11.870 119.140 1.00 17.26 81 ALA A N 1
ATOM 647 C CA . ALA A 1 81 ? 19.686 12.738 118.537 1.00 19.24 81 ALA A CA 1
ATOM 648 C C . ALA A 1 81 ? 20.115 14.196 118.600 1.00 17.46 81 ALA A C 1
ATOM 649 O O . ALA A 1 81 ? 20.926 14.591 119.432 1.00 20.01 81 ALA A O 1
ATOM 651 N N . GLU A 1 82 ? 19.547 14.997 117.711 1.00 18.92 82 GLU A N 1
ATOM 652 C CA . GLU A 1 82 ? 19.786 16.428 117.731 1.00 19.46 82 GLU A CA 1
ATOM 653 C C . GLU A 1 82 ? 18.490 17.137 117.409 1.00 20.00 82 GLU A C 1
ATOM 654 O O . GLU A 1 82 ? 17.612 16.555 116.792 1.00 20.31 82 GLU A O 1
ATOM 660 N N . ILE A 1 83 ? 18.381 18.382 117.854 1.00 19.15 83 ILE A N 1
ATOM 661 C CA . ILE A 1 83 ? 17.245 19.246 117.527 1.00 17.66 83 ILE A CA 1
ATOM 662 C C . ILE A 1 83 ? 17.667 20.324 116.530 1.00 19.97 83 ILE A C 1
ATOM 663 O O . ILE A 1 83 ? 18.689 20.970 116.730 1.00 22.25 83 ILE A O 1
ATOM 668 N N . GLN A 1 84 ? 16.894 20.517 115.468 1.00 18.19 84 GLN A N 1
ATOM 669 C CA . GLN A 1 84 ? 17.205 21.581 114.516 1.00 21.24 84 GLN A CA 1
ATOM 670 C C . GLN A 1 84 ? 16.013 22.496 114.306 1.00 19.53 84 GLN A C 1
ATOM 671 O O . GLN A 1 84 ? 14.870 22.059 114.335 1.00 18.03 84 GLN A O 1
ATOM 677 N N . THR A 1 85 ? 16.287 23.782 114.093 1.00 19.65 85 THR A N 1
ATOM 678 C CA . THR A 1 85 ? 15.219 24.745 113.856 1.00 18.12 85 THR A CA 1
ATOM 679 C C . THR A 1 85 ? 15.374 25.422 112.497 1.00 17.34 85 THR A C 1
ATOM 680 O O . THR A 1 85 ? 14.654 26.375 112.186 1.00 20.87 85 THR A O 1
ATOM 684 N N . GLU A 1 86 ? 16.318 24.925 111.711 1.00 18.10 86 GLU A N 1
ATOM 685 C CA . GLU A 1 86 ? 16.596 25.442 110.375 1.00 19.12 86 GLU A CA 1
ATOM 686 C C . GLU A 1 86 ? 17.168 24.301 109.547 1.00 20.15 86 GLU A C 1
ATOM 687 O O . GLU A 1 86 ? 17.497 23.257 110.095 1.00 24.44 86 GLU A O 1
ATOM 693 N N . GLY A 1 87 ? 17.292 24.485 108.239 1.00 19.71 87 GLY A N 1
ATOM 694 C CA . GLY A 1 87 ? 17.898 23.472 107.388 1.00 21.38 87 GLY A CA 1
ATOM 695 C C . GLY A 1 87 ? 16.903 22.523 106.744 1.00 20.43 87 GLY A C 1
ATOM 696 O O . GLY A 1 87 ? 15.692 22.658 106.923 1.00 19.31 87 GLY A O 1
ATOM 697 N N . ALA A 1 88 ? 17.420 21.550 106.000 1.00 20.51 88 ALA A N 1
ATOM 698 C CA . ALA A 1 88 ? 16.575 20.728 105.124 1.00 22.29 88 ALA A CA 1
ATOM 699 C C . ALA A 1 88 ? 15.599 19.831 105.880 1.00 20.25 88 ALA A C 1
ATOM 700 O O . ALA A 1 88 ? 14.456 19.660 105.451 1.00 18.73 88 ALA A O 1
ATOM 702 N N . TYR A 1 89 ? 16.044 19.253 106.989 1.00 19.04 89 TYR A N 1
ATOM 703 C CA . TYR A 1 89 ? 15.138 18.428 107.778 1.00 16.91 89 TYR A CA 1
ATOM 704 C C . TYR A 1 89 ? 13.982 19.250 108.296 1.00 15.88 89 TYR A C 1
ATOM 705 O O . TYR A 1 89 ? 12.843 18.793 108.314 1.00 17.37 89 TYR A O 1
ATOM 714 N N . TYR A 1 90 ? 14.283 20.454 108.773 1.00 16.62 90 TYR A N 1
ATOM 715 C CA . TYR A 1 90 ? 13.242 21.300 109.336 1.00 17.72 90 TYR A CA 1
ATOM 716 C C . TYR A 1 90 ? 12.239 21.712 108.260 1.00 16.35 90 TYR A C 1
ATOM 717 O O . TYR A 1 90 ? 11.025 21.688 108.488 1.00 16.29 90 TYR A O 1
ATOM 726 N N . GLU A 1 91 ? 12.739 22.064 107.078 1.00 16.53 91 GLU A N 1
ATOM 727 C CA . GLU A 1 91 ? 11.844 22.441 105.987 1.00 18.48 91 GLU A CA 1
ATOM 728 C C . GLU A 1 91 ? 10.953 21.268 105.599 1.00 16.73 91 GLU A C 1
ATOM 729 O O . GLU A 1 91 ? 9.754 21.442 105.372 1.00 16.87 91 GLU A O 1
ATOM 735 N N . ALA A 1 92 ? 11.545 20.078 105.549 1.00 17.68 92 ALA A N 1
ATOM 736 C CA . ALA A 1 92 ? 10.770 18.861 105.288 1.00 16.61 92 ALA A CA 1
ATOM 737 C C . ALA A 1 92 ? 9.704 18.630 106.362 1.00 16.98 92 ALA A C 1
ATOM 738 O O . ALA A 1 92 ? 8.578 18.252 106.057 1.00 17.73 92 ALA A O 1
ATOM 740 N N . ALA A 1 93 ? 10.059 18.867 107.618 1.00 16.53 93 ALA A N 1
ATOM 741 C CA . ALA A 1 93 ? 9.122 18.651 108.728 1.00 15.60 93 ALA A CA 1
ATOM 742 C C . ALA A 1 93 ? 7.918 19.589 108.630 1.00 17.06 93 ALA A C 1
ATOM 743 O O . ALA A 1 93 ? 6.791 19.188 108.907 1.00 16.09 93 ALA A O 1
ATOM 745 N N . LYS A 1 94 ? 8.160 20.828 108.211 1.00 16.17 94 LYS A N 1
ATOM 746 C CA . LYS A 1 94 ? 7.070 21.779 108.028 1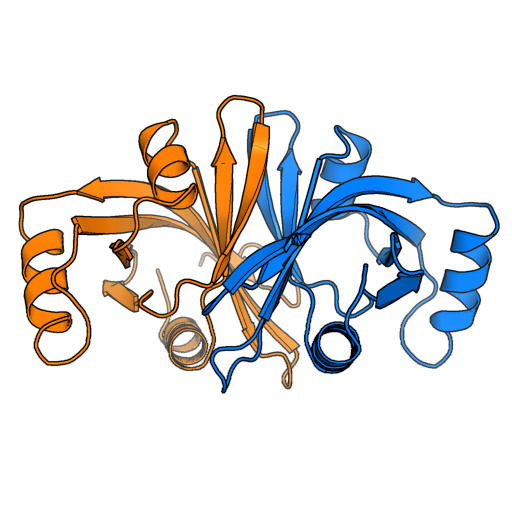.00 17.17 94 LYS A CA 1
ATOM 747 C C . LYS A 1 94 ? 6.118 21.311 106.926 1.00 16.65 94 LYS A C 1
ATOM 748 O O . LYS A 1 94 ? 4.899 21.355 107.086 1.00 18.84 94 LYS A O 1
ATOM 754 N N . LYS A 1 95 ? 6.671 20.871 105.803 1.00 17.40 95 LYS A N 1
ATOM 755 C CA . LYS A 1 95 ? 5.826 20.377 104.727 1.00 18.08 95 LYS A CA 1
ATOM 756 C C . LYS A 1 95 ? 5.001 19.169 105.181 1.00 19.67 95 LYS A C 1
ATOM 757 O O . LYS A 1 95 ? 3.809 19.041 104.849 1.00 18.25 95 LYS A O 1
ATOM 763 N N . TRP A 1 96 ? 5.644 18.282 105.938 1.00 16.11 96 TRP A N 1
ATOM 764 C CA . TRP A 1 96 ? 4.994 17.065 106.425 1.00 15.71 96 TRP A CA 1
ATOM 765 C C . TRP A 1 96 ? 3.815 17.397 107.333 1.00 17.09 96 TRP A C 1
ATOM 766 O O . TRP A 1 96 ? 2.778 16.750 107.277 1.00 16.21 96 TRP A O 1
ATOM 777 N N . ALA A 1 97 ? 3.976 18.431 108.152 1.00 17.32 97 ALA A N 1
ATOM 778 C CA . ALA A 1 97 ? 2.982 18.749 109.182 1.00 18.98 97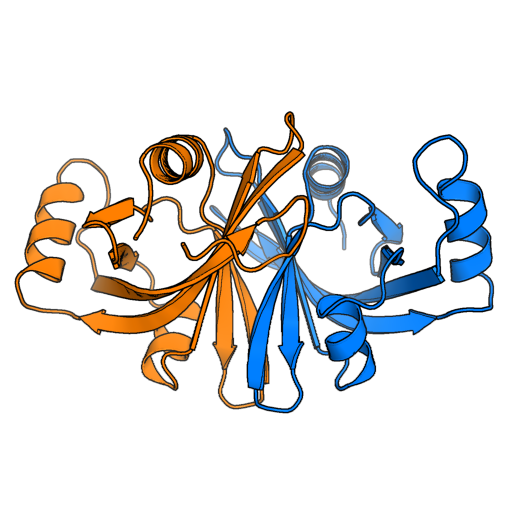 ALA A CA 1
ATOM 779 C C . ALA A 1 97 ? 1.654 19.216 108.598 1.00 19.43 97 ALA A C 1
ATOM 780 O O . ALA A 1 97 ? 0.609 19.010 109.205 1.00 20.02 97 ALA A O 1
ATOM 782 N N . GLN A 1 98 ? 1.691 19.826 107.424 1.00 18.82 98 GLN A N 1
ATOM 783 C CA . GLN A 1 98 ? 0.455 20.387 106.876 1.00 22.27 98 GLN A CA 1
ATOM 784 C C . GLN A 1 98 ? -0.587 19.314 106.650 1.00 22.95 98 GLN A C 1
ATOM 785 O O . GLN A 1 98 ? -0.306 18.292 106.038 1.00 21.00 98 GLN A O 1
ATOM 791 N N . GLY A 1 99 ? -1.790 19.536 107.179 1.00 24.65 99 GLY A N 1
ATOM 792 C CA . GLY A 1 99 ? -2.841 18.531 107.162 1.00 23.82 99 GLY A CA 1
ATOM 793 C C . GLY A 1 99 ? -2.700 17.413 108.180 1.00 26.66 99 GLY A C 1
ATOM 794 O O . GLY A 1 99 ? -3.547 16.514 108.240 1.00 27.82 99 GLY A O 1
ATOM 795 N N . ARG A 1 100 ? -1.639 17.456 108.985 1.00 20.26 100 ARG A N 1
ATOM 796 C CA . ARG A 1 100 ? -1.428 16.446 110.015 1.00 22.50 100 ARG A CA 1
ATOM 797 C C . ARG A 1 100 ? -1.411 17.029 111.425 1.00 24.84 100 ARG A C 1
ATOM 798 O O . ARG A 1 100 ? -2.046 16.502 112.334 1.00 25.84 100 ARG A O 1
ATOM 806 N N . MET A 1 101 ? -0.656 18.100 111.607 1.00 23.94 101 MET A N 1
ATOM 807 C CA . MET A 1 101 ? -0.556 18.730 112.918 1.00 24.85 101 MET A CA 1
ATOM 808 C C . MET A 1 101 ? -0.151 20.188 112.752 1.00 21.51 101 MET A C 1
ATOM 809 O O . MET A 1 101 ? -0.203 20.724 111.644 1.00 24.28 101 MET A O 1
ATOM 814 N N . GLY A 1 102 ? 0.233 20.839 113.844 1.00 22.88 102 GLY A N 1
ATOM 815 C CA . GLY A 1 102 ? 0.630 22.233 113.792 1.00 23.65 102 GLY A CA 1
ATOM 816 C C . GLY A 1 102 ? 1.978 22.467 113.126 1.00 25.15 102 GLY A C 1
ATOM 817 O O . GLY A 1 102 ? 2.665 21.512 112.758 1.00 21.57 102 GLY A O 1
ATOM 818 N N . VAL A 1 103 ? 2.359 23.733 112.963 1.00 23.21 103 VAL A N 1
ATOM 819 C CA . VAL A 1 103 ? 3.688 24.068 112.437 1.00 21.23 103 VAL A CA 1
ATOM 820 C C . VAL A 1 103 ? 4.716 23.708 113.499 1.00 20.86 103 VAL A C 1
ATOM 821 O O . VAL A 1 103 ? 4.580 24.114 114.644 1.00 21.64 103 VAL A O 1
ATOM 825 N N . PRO A 1 104 ? 5.739 22.916 113.136 1.00 19.19 104 PRO A N 1
ATOM 826 C CA . PRO A 1 104 ? 6.702 22.522 114.170 1.00 19.30 104 PRO A CA 1
ATOM 827 C C . PRO A 1 104 ? 7.575 23.656 114.707 1.00 19.14 104 PRO A C 1
ATOM 828 O O . PRO A 1 104 ? 7.962 24.537 113.949 1.00 20.49 104 PRO A O 1
ATOM 832 N N . LYS A 1 105 ? 7.888 23.618 116.003 1.00 18.60 105 LYS A N 1
ATOM 833 C CA . LYS A 1 105 ? 8.911 24.504 116.560 1.00 20.83 105 LYS A CA 1
ATOM 834 C C . LYS A 1 105 ? 10.290 24.076 116.091 1.00 20.57 105 LYS A C 1
ATOM 835 O O . LYS A 1 105 ? 11.175 24.910 115.844 1.00 21.17 105 LYS A O 1
ATOM 841 N N . ALA A 1 106 ? 10.471 22.764 115.944 1.00 17.65 106 ALA A N 1
ATOM 842 C CA . ALA A 1 106 ? 11.761 22.217 115.564 1.00 16.23 106 ALA A CA 1
ATOM 843 C C . ALA A 1 106 ? 11.567 20.821 114.991 1.00 17.63 106 ALA A C 1
ATOM 84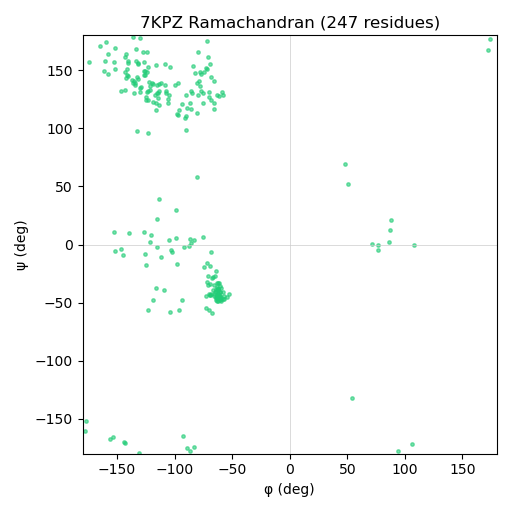4 O O . ALA A 1 106 ? 10.453 20.286 114.999 1.00 16.66 106 ALA A O 1
ATOM 846 N N . VAL A 1 107 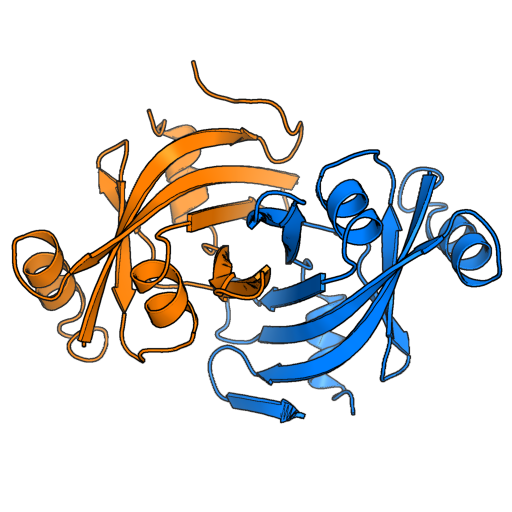? 12.655 20.247 114.494 1.00 15.75 107 VAL A N 1
ATOM 847 C CA . VAL A 1 107 ? 12.654 18.854 114.079 1.00 15.19 107 VAL A CA 1
ATOM 848 C C . VAL A 1 107 ? 13.681 18.100 114.910 1.00 16.46 107 VAL A C 1
ATOM 849 O O . VAL A 1 107 ? 14.765 18.607 115.194 1.00 17.39 107 VAL A O 1
ATOM 853 N N . GLY A 1 108 ? 13.326 16.896 115.327 1.00 15.04 108 GLY A N 1
ATOM 854 C CA . GLY A 1 108 ? 14.303 16.040 115.987 1.00 17.60 108 GLY A CA 1
ATOM 855 C C . GLY A 1 108 ? 14.846 15.024 115.003 1.00 18.42 108 GLY A C 1
ATOM 856 O O . GLY A 1 108 ? 14.090 14.452 114.223 1.00 17.20 108 GLY A O 1
ATOM 857 N N . ILE A 1 109 ? 16.156 14.804 115.033 1.00 17.05 109 ILE A N 1
ATOM 858 C CA . ILE A 1 109 ? 16.793 13.864 114.124 1.00 16.60 109 ILE A CA 1
ATOM 859 C C . ILE A 1 109 ? 17.532 12.817 114.942 1.00 16.66 109 ILE A C 1
ATOM 860 O O . ILE A 1 109 ? 18.362 13.160 115.774 1.00 19.14 109 ILE A O 1
ATOM 865 N N . ILE A 1 110 ? 17.212 11.551 114.696 1.00 16.39 110 ILE A N 1
ATOM 866 C CA . ILE A 1 110 ? 17.759 10.437 115.465 1.00 19.70 110 ILE A CA 1
ATOM 867 C C . ILE A 1 110 ? 18.638 9.612 114.554 1.00 16.19 110 ILE A C 1
ATOM 868 O O . ILE A 1 110 ? 18.187 9.101 113.519 1.00 17.82 110 ILE A O 1
ATOM 873 N N . HIS A 1 111 ? 19.908 9.501 114.922 1.00 18.35 111 HIS A N 1
ATOM 874 C CA . HIS A 1 111 ? 20.861 8.742 114.134 1.00 19.63 111 HIS A CA 1
ATOM 875 C C . HIS A 1 111 ? 20.946 7.350 114.752 1.00 22.37 111 HIS A C 1
ATOM 876 O O . HIS A 1 111 ? 21.375 7.211 115.900 1.00 24.40 111 HIS A O 1
ATOM 883 N N . VAL A 1 112 ? 20.527 6.331 114.003 1.00 19.94 112 VAL A N 1
ATOM 884 C CA . VAL A 1 112 ? 20.392 4.976 114.545 1.00 19.73 112 VAL A CA 1
ATOM 885 C C . VAL A 1 112 ? 21.743 4.274 114.622 1.00 24.88 112 VAL A C 1
ATOM 886 O O . VAL A 1 112 ? 22.476 4.238 113.633 1.00 24.34 112 VAL A O 1
ATOM 890 N N . GLU A 1 113 ? 22.059 3.730 115.793 1.00 23.46 113 GLU A N 1
ATOM 891 C CA . GLU A 1 113 ? 23.326 3.033 116.017 1.00 26.04 113 GLU A CA 1
ATOM 892 C C . GLU A 1 113 ? 23.108 1.537 116.154 1.00 26.70 113 GLU A C 1
ATOM 893 O O . GLU A 1 113 ? 23.925 0.736 115.694 1.00 29.27 113 GLU A O 1
ATOM 899 N N . ARG A 1 114 ? 22.028 1.157 116.830 1.00 23.38 114 ARG A N 1
ATOM 900 C CA . ARG A 1 114 ? 21.731 -0.256 117.047 1.00 26.33 114 ARG A CA 1
ATOM 901 C C . ARG A 1 114 ? 20.232 -0.505 116.967 1.00 23.35 114 ARG A C 1
ATOM 902 O O . ARG A 1 114 ? 19.436 0.370 117.311 1.00 22.14 114 ARG A O 1
ATOM 910 N N . ILE A 1 115 ? 19.857 -1.696 116.506 1.00 24.22 115 ILE A N 1
ATOM 911 C CA . ILE A 1 115 ? 18.463 -2.110 116.402 1.00 23.12 115 ILE A CA 1
ATOM 912 C C . ILE A 1 115 ? 18.233 -3.375 117.221 1.00 27.59 115 ILE A C 1
ATOM 913 O O . ILE A 1 115 ? 19.045 -4.305 117.172 1.00 28.66 115 ILE A O 1
ATOM 918 N N . PHE A 1 116 ? 17.130 -3.412 117.965 1.00 23.65 116 PHE A N 1
ATOM 919 C CA . PHE A 1 116 ? 16.782 -4.589 118.760 1.00 25.61 116 PHE A CA 1
ATOM 920 C C . PHE A 1 116 ? 15.400 -5.090 118.365 1.00 30.05 116 PHE A C 1
ATOM 921 O O . PHE A 1 116 ? 14.451 -4.300 118.278 1.00 25.15 116 PHE A O 1
ATOM 929 N N . ASN A 1 117 ? 15.271 -6.394 118.134 1.00 29.65 117 ASN A N 1
ATOM 930 C CA . ASN A 1 117 ? 13.958 -6.995 117.939 1.00 29.57 117 ASN A CA 1
ATOM 931 C C . ASN A 1 117 ? 13.407 -7.328 119.310 1.00 37.42 117 ASN A C 1
ATOM 932 O O . ASN A 1 117 ? 13.967 -8.159 120.017 1.00 43.45 117 ASN A O 1
ATOM 937 N N . LEU A 1 118 ? 12.305 -6.688 119.682 1.00 36.77 118 LEU A N 1
ATOM 938 C CA . LEU A 1 118 ? 11.965 -6.535 121.094 1.00 40.01 118 LEU A CA 1
ATOM 939 C C . LEU A 1 118 ? 11.543 -7.806 121.818 1.00 50.97 118 LEU A C 1
ATOM 940 O O . LEU A 1 118 ? 12.134 -8.168 122.837 1.00 55.32 118 LEU A O 1
ATOM 945 N N . GLN A 1 119 ? 10.525 -8.485 121.314 1.00 51.99 119 GLN A N 1
ATOM 946 C CA . GLN A 1 119 ? 9.895 -9.513 122.128 1.00 59.30 119 GLN A CA 1
ATOM 947 C C . GLN A 1 119 ? 10.286 -10.928 121.733 1.00 61.97 119 GLN A C 1
ATOM 948 O O . GLN A 1 119 ? 9.898 -11.891 122.399 1.00 65.01 119 GLN A O 1
ATOM 954 N N . SER A 1 120 ? 11.060 -11.060 120.660 1.00 58.30 120 SER A N 1
ATOM 955 C CA . SER A 1 120 ? 11.334 -12.381 120.112 1.00 64.12 120 SER A CA 1
ATOM 956 C C . SER A 1 120 ? 12.665 -12.499 119.366 1.00 61.78 120 SER A C 1
ATOM 957 O O . SER A 1 120 ? 12.908 -13.505 118.699 1.00 66.64 120 SER A O 1
ATOM 960 N N . GLY A 1 121 ? 13.533 -11.496 119.467 1.00 55.96 121 GLY A N 1
ATOM 961 C CA . GLY A 1 121 ? 14.693 -11.485 118.593 1.00 50.59 121 GLY A CA 1
ATOM 962 C C . GLY A 1 121 ? 16.024 -10.916 119.057 1.00 45.65 121 GLY A C 1
ATOM 963 O O . GLY A 1 121 ? 16.996 -11.001 118.306 1.00 51.38 121 GLY A O 1
ATOM 964 N N . ALA A 1 122 ? 16.085 -10.348 120.261 1.00 48.60 122 ALA A N 1
ATOM 965 C CA . ALA A 1 122 ? 17.311 -9.711 120.752 1.00 40.81 122 ALA A CA 1
ATOM 966 C C . ALA A 1 122 ? 17.821 -8.657 119.751 1.00 38.63 122 ALA A C 1
ATOM 967 O O . ALA A 1 122 ? 17.042 -7.845 119.268 1.00 40.15 122 ALA A O 1
ATOM 969 N N . ASN A 1 123 ? 19.109 -8.666 119.419 1.00 35.72 123 ASN A N 1
ATOM 970 C CA . ASN A 1 123 ? 19.607 -7.710 118.425 1.00 33.95 123 ASN A CA 1
ATOM 971 C C . ASN A 1 123 ? 19.200 -8.068 116.997 1.00 36.82 123 ASN A C 1
ATOM 972 O O . ASN A 1 123 ? 19.053 -9.243 116.651 1.00 35.98 123 ASN A O 1
ATOM 977 N N . ALA A 1 124 ? 19.021 -7.039 116.174 1.00 34.90 124 ALA A N 1
ATOM 978 C CA . ALA A 1 124 ? 18.663 -7.219 114.774 1.00 36.42 124 ALA A CA 1
ATOM 979 C C . ALA A 1 124 ? 19.654 -6.489 113.870 1.00 39.31 124 ALA A C 1
ATOM 980 O O . ALA A 1 124 ? 19.622 -6.636 112.646 1.00 47.46 124 ALA A O 1
ATOM 982 N N . GLY A 1 125 ? 20.541 -5.706 114.481 1.00 40.08 125 GLY A N 1
ATOM 983 C CA . GLY A 1 125 ? 21.529 -4.939 113.739 1.00 39.82 125 GLY A CA 1
ATOM 984 C C . GLY A 1 125 ? 21.740 -3.549 114.319 1.00 36.49 125 GLY A C 1
ATOM 985 O O . GLY A 1 125 ? 21.970 -3.393 115.520 1.00 38.08 125 GLY A O 1
ATOM 986 N N . MET B 1 1 ? -4.107 6.566 145.216 1.00 41.37 1 MET B N 1
ATOM 987 C CA . MET B 1 1 ? -3.347 7.479 144.373 1.00 36.12 1 MET B CA 1
ATOM 988 C C . MET B 1 1 ? -3.558 7.156 142.900 1.00 31.82 1 MET B C 1
ATOM 989 O O . MET B 1 1 ? -3.761 8.051 142.076 1.00 34.43 1 MET B O 1
ATOM 994 N N . ILE B 1 2 ? -3.476 5.871 142.571 1.00 28.59 2 ILE B N 1
ATOM 995 C CA . ILE B 1 2 ? -3.865 5.407 141.250 1.00 28.87 2 ILE B CA 1
ATOM 996 C C . ILE B 1 2 ? -5.377 5.280 141.226 1.00 27.86 2 ILE B C 1
ATOM 997 O O . ILE B 1 2 ? -5.940 4.439 141.930 1.00 30.82 2 ILE B O 1
ATOM 1002 N N . THR B 1 3 ? -6.038 6.116 140.432 1.00 25.60 3 THR B N 1
ATOM 1003 C CA . THR B 1 3 ? -7.497 6.117 140.391 1.00 29.63 3 THR B CA 1
ATOM 1004 C C . THR B 1 3 ? -8.076 4.999 139.524 1.00 29.30 3 THR B C 1
ATOM 1005 O O . THR B 1 3 ? -7.366 4.372 138.736 1.00 25.42 3 THR B O 1
ATOM 1009 N N . GLN B 1 4 ? -9.375 4.749 139.663 1.00 27.58 4 GLN B N 1
ATOM 1010 C CA . GLN B 1 4 ? -10.008 3.704 138.872 1.00 26.76 4 GLN B CA 1
ATOM 1011 C C . GLN B 1 4 ? -9.925 4.026 137.377 1.00 25.63 4 GLN B C 1
ATOM 1012 O O . GLN B 1 4 ? -9.789 3.126 136.551 1.00 26.40 4 GLN B O 1
ATOM 1018 N N . GLU B 1 5 ? -9.983 5.311 137.038 1.00 25.81 5 GLU B N 1
ATOM 1019 C CA . GLU B 1 5 ? -9.815 5.737 135.653 1.00 27.57 5 GLU B CA 1
ATOM 1020 C C . GLU B 1 5 ? -8.427 5.328 135.133 1.00 25.58 5 GLU B C 1
ATOM 1021 O O . GLU B 1 5 ? -8.292 4.792 134.032 1.00 23.51 5 GLU B O 1
ATOM 1027 N N . MET B 1 6 ? -7.404 5.568 135.946 1.00 25.69 6 MET B N 1
ATOM 1028 C CA . MET B 1 6 ? -6.046 5.156 135.605 1.00 24.22 6 MET B CA 1
ATOM 1029 C C . MET B 1 6 ? -5.916 3.644 135.474 1.00 25.75 6 MET B C 1
ATOM 1030 O O . MET B 1 6 ? -5.274 3.149 134.542 1.00 23.23 6 MET B O 1
ATOM 1035 N N . LYS B 1 7 ? -6.515 2.917 136.416 1.00 23.94 7 LYS B N 1
ATOM 1036 C CA . LYS B 1 7 ? -6.474 1.461 136.409 1.00 25.68 7 LYS B CA 1
ATOM 1037 C C . LYS B 1 7 ? -7.044 0.900 135.125 1.00 25.40 7 LYS B C 1
ATOM 1038 O O . LYS B 1 7 ? -6.507 -0.049 134.564 1.00 23.28 7 LYS B O 1
ATOM 1044 N N . ASP B 1 8 ? -8.130 1.503 134.655 1.00 24.59 8 ASP B N 1
ATOM 1045 C CA . ASP B 1 8 ? -8.762 1.059 133.426 1.00 26.21 8 ASP B CA 1
ATOM 1046 C C . ASP B 1 8 ? -7.807 1.166 132.238 1.00 26.72 8 ASP B C 1
ATOM 1047 O O . ASP B 1 8 ? -7.698 0.245 131.418 1.00 24.55 8 ASP B O 1
ATOM 1052 N N . LEU B 1 9 ? -7.101 2.288 132.151 1.00 25.57 9 LEU B N 1
ATOM 1053 C CA . LEU B 1 9 ? -6.167 2.477 131.051 1.00 25.08 9 LEU B CA 1
ATOM 1054 C C . LEU B 1 9 ? -4.976 1.541 131.209 1.00 20.99 9 LEU B C 1
ATOM 1055 O O . LEU B 1 9 ? -4.538 0.935 130.231 1.00 21.27 9 LEU B O 1
ATOM 1060 N N . ILE B 1 10 ? -4.457 1.436 132.431 1.00 19.74 10 ILE B N 1
ATOM 1061 C CA . ILE B 1 10 ? -3.360 0.514 132.724 1.00 19.71 10 ILE B CA 1
ATOM 1062 C C . ILE B 1 10 ? -3.697 -0.901 132.250 1.00 23.56 10 ILE B C 1
ATOM 1063 O O . ILE B 1 10 ? -2.868 -1.583 131.636 1.00 22.46 10 ILE B O 1
ATOM 1068 N N . ASN B 1 11 ? -4.929 -1.327 132.500 1.00 22.64 11 ASN B N 1
ATOM 1069 C CA . ASN B 1 11 ? -5.295 -2.708 132.227 1.00 24.52 11 ASN B CA 1
ATOM 1070 C C . ASN B 1 11 ? -5.742 -2.917 130.789 1.00 26.44 11 ASN B C 1
ATOM 1071 O O . ASN B 1 11 ? -6.051 -4.043 130.381 1.00 27.33 11 ASN B O 1
ATOM 1076 N N . ASN B 1 12 ? -5.712 -1.837 130.012 1.00 24.19 12 ASN B N 1
ATOM 1077 C CA . ASN B 1 12 ? -6.021 -1.902 128.590 1.00 24.46 12 ASN B CA 1
ATOM 1078 C C . ASN B 1 12 ? -4.863 -1.559 127.660 1.00 24.49 12 ASN B C 1
ATOM 1079 O O . ASN B 1 12 ? -5.004 -1.613 126.431 1.00 23.30 12 ASN B O 1
ATOM 1084 N N . GLN B 1 13 ? -3.720 -1.201 128.237 1.00 22.31 13 GLN B N 1
ATOM 1085 C CA . GLN B 1 13 ? -2.577 -0.778 127.435 1.00 20.59 13 GLN B CA 1
ATOM 1086 C C . GLN B 1 13 ? -1.278 -1.429 127.879 1.00 20.70 13 GLN B C 1
ATOM 1087 O O . GLN B 1 13 ? -1.189 -2.022 128.956 1.00 21.22 13 GLN B O 1
ATOM 1093 N N . LEU B 1 14 ? -0.265 -1.283 127.043 1.00 18.95 14 LEU B N 1
ATOM 1094 C CA . LEU B 1 14 ? 1.047 -1.851 127.317 1.00 20.61 14 LEU B CA 1
ATOM 1095 C C . LEU B 1 14 ? 1.917 -0.925 128.179 1.00 20.41 14 LEU B C 1
ATOM 1096 O O . LEU B 1 14 ? 2.015 0.273 127.912 1.00 19.71 14 LEU B O 1
ATOM 1101 N N . ALA B 1 15 ? 2.545 -1.463 129.229 1.00 17.89 15 ALA B N 1
ATOM 1102 C CA . ALA B 1 15 ? 3.473 -0.660 130.021 1.00 16.71 15 ALA B CA 1
ATOM 1103 C C . ALA B 1 15 ? 4.794 -0.463 129.279 1.00 19.35 15 ALA B C 1
ATOM 1104 O O . ALA B 1 15 ? 5.475 -1.429 128.954 1.00 20.44 15 ALA B O 1
ATOM 1106 N N . MET B 1 16 ? 5.161 0.790 129.044 1.00 17.58 16 MET B N 1
ATOM 1107 C CA . MET B 1 16 ? 6.460 1.115 128.472 1.00 16.90 16 MET B CA 1
ATOM 1108 C C . MET B 1 16 ? 7.360 1.683 129.551 1.00 17.17 16 MET B C 1
ATOM 1109 O O . MET B 1 16 ? 7.004 2.646 130.219 1.00 20.20 16 MET B O 1
ATOM 1114 N N . VAL B 1 17 ? 8.534 1.082 129.725 1.00 18.51 17 VAL B N 1
ATOM 1115 C CA . VAL B 1 17 ? 9.365 1.358 130.881 1.00 19.68 17 VAL B CA 1
ATOM 1116 C C . VAL B 1 17 ? 10.702 1.989 130.464 1.00 19.21 17 VAL B C 1
ATOM 1117 O O . VAL B 1 17 ? 11.394 1.468 129.588 1.00 24.30 17 VAL B O 1
ATOM 1121 N N . ALA B 1 18 ? 11.052 3.117 131.082 1.00 15.87 18 ALA B N 1
ATOM 1122 C CA . ALA B 1 18 ? 12.345 3.737 130.856 1.00 16.34 18 ALA B CA 1
ATOM 1123 C C . ALA B 1 18 ? 13.188 3.677 132.133 1.00 20.94 18 ALA B C 1
ATOM 1124 O O . ALA B 1 18 ? 12.713 4.001 133.220 1.00 19.16 18 ALA B O 1
ATOM 1126 N N . THR B 1 19 ? 14.433 3.254 131.972 1.00 19.97 19 THR B N 1
ATOM 1127 C CA . THR B 1 19 ? 15.417 3.238 133.056 1.00 18.37 19 THR B CA 1
ATOM 1128 C C . THR B 1 19 ? 16.693 3.893 132.541 1.00 23.20 19 THR B C 1
ATOM 1129 O O . THR B 1 19 ? 16.761 4.307 131.386 1.00 20.05 19 THR B O 1
ATOM 1133 N N . VAL B 1 20 ? 17.719 3.968 133.380 1.00 17.82 20 VAL B N 1
ATOM 1134 C CA . VAL B 1 20 ? 18.961 4.600 132.954 1.00 18.83 20 VAL B CA 1
ATOM 1135 C C . VAL B 1 20 ? 20.147 3.828 133.531 1.00 24.05 20 VAL B C 1
ATOM 1136 O O . VAL B 1 20 ? 20.071 3.338 134.654 1.00 24.64 20 VAL B O 1
ATOM 1140 N N . ASP B 1 21 ? 21.234 3.709 132.771 1.00 25.46 21 ASP B N 1
ATOM 1141 C CA . ASP B 1 21 ? 22.437 3.085 133.335 1.00 26.83 21 ASP B CA 1
ATOM 1142 C C . ASP B 1 21 ? 23.346 4.111 134.009 1.00 26.99 21 ASP B C 1
ATOM 1143 O O . ASP B 1 21 ? 23.004 5.285 134.126 1.00 31.81 21 ASP B O 1
ATOM 1148 N N . ALA B 1 22 ? 24.508 3.652 134.462 1.00 35.74 22 ALA B N 1
ATOM 1149 C CA . ALA B 1 22 ? 25.425 4.497 135.220 1.00 36.83 22 ALA B CA 1
ATOM 1150 C C . ALA B 1 22 ? 25.931 5.702 134.426 1.00 37.56 22 ALA B C 1
ATOM 1151 O O . ALA B 1 22 ? 26.084 6.791 134.982 1.00 42.81 22 ALA B O 1
ATOM 1153 N N . LYS B 1 23 ? 26.184 5.503 133.135 1.00 37.06 23 LYS B N 1
ATOM 1154 C CA . LYS B 1 23 ? 26.752 6.545 132.281 1.00 35.94 23 LYS B CA 1
ATOM 1155 C C . LYS B 1 23 ? 25.663 7.439 131.701 1.00 37.57 23 LYS B C 1
ATOM 1156 O O . LYS B 1 23 ? 25.935 8.325 130.889 1.00 39.97 23 LYS B O 1
ATOM 1162 N N . GLY B 1 24 ? 24.424 7.199 132.119 1.00 33.06 24 GLY B N 1
ATOM 1163 C CA . GLY B 1 24 ? 23.328 8.080 131.777 1.00 33.30 24 GLY B CA 1
ATOM 1164 C C . GLY B 1 24 ? 22.646 7.746 130.469 1.00 27.35 24 GLY B C 1
ATOM 1165 O O . GLY B 1 24 ? 21.994 8.605 129.880 1.00 28.86 24 GLY B O 1
ATOM 1166 N N . GLN B 1 25 ? 22.795 6.506 130.007 1.00 25.83 25 GLN B N 1
ATOM 1167 C CA . GLN B 1 25 ? 22.130 6.063 128.784 1.00 25.97 25 GLN B CA 1
ATOM 1168 C C . GLN B 1 25 ? 20.728 5.556 129.112 1.00 25.41 25 GLN B C 1
ATOM 1169 O O . GLN B 1 25 ? 20.573 4.634 129.908 1.00 24.00 25 GLN B O 1
ATOM 1175 N N . PRO B 1 26 ? 19.698 6.150 128.497 1.00 21.90 26 PRO B N 1
ATOM 1176 C CA . PRO B 1 26 ? 18.343 5.663 128.757 1.00 21.82 26 PRO B CA 1
ATOM 1177 C C . PRO B 1 26 ? 18.119 4.310 128.109 1.00 20.91 26 PRO B C 1
ATOM 1178 O O . PRO B 1 26 ? 18.709 4.004 127.080 1.00 22.23 26 PRO B O 1
ATOM 1182 N N . ASN B 1 27 ? 17.251 3.511 128.710 1.00 19.07 27 ASN B N 1
ATOM 1183 C CA . ASN B 1 27 ? 16.890 2.230 128.163 1.00 20.46 27 ASN B CA 1
ATOM 1184 C C . ASN B 1 27 ? 15.379 2.179 128.138 1.00 23.41 27 ASN B C 1
ATOM 1185 O O . ASN B 1 27 ? 14.736 2.595 129.093 1.00 21.58 27 ASN B O 1
ATOM 1190 N N . ILE B 1 28 ? 14.806 1.710 127.042 1.00 19.44 28 ILE B N 1
ATOM 1191 C CA . ILE B 1 28 ? 13.364 1.640 126.957 1.00 18.22 28 ILE B CA 1
ATOM 1192 C C . ILE B 1 28 ? 12.954 0.230 126.581 1.00 24.20 28 ILE B C 1
ATOM 1193 O O . ILE B 1 28 ? 13.686 -0.470 125.877 1.00 25.25 28 ILE B O 1
ATOM 1198 N N . GLY B 1 29 ? 11.815 -0.215 127.095 1.00 20.35 29 GLY B N 1
ATOM 1199 C CA . GLY B 1 29 ? 11.251 -1.478 126.661 1.00 21.83 29 GLY B CA 1
ATOM 1200 C C . GLY B 1 29 ? 9.889 -1.758 127.261 1.00 20.35 29 GLY B C 1
ATOM 1201 O O . GLY B 1 29 ? 9.535 -1.209 128.306 1.00 20.68 29 GLY B O 1
ATOM 1202 N N . PRO B 1 30 ? 9.106 -2.608 126.598 1.00 18.98 30 PRO B N 1
ATOM 1203 C CA . PRO B 1 30 ? 7.796 -2.977 127.121 1.00 18.09 30 PRO B CA 1
ATOM 1204 C C . PRO B 1 30 ? 7.948 -3.979 128.254 1.00 19.11 30 PRO B C 1
ATOM 1205 O O . PRO B 1 30 ? 8.875 -4.796 128.246 1.00 21.93 30 PRO B O 1
ATOM 1209 N N . LYS B 1 31 ? 7.049 -3.907 129.222 1.00 17.36 31 LYS B N 1
ATOM 1210 C CA . LYS B 1 31 ? 6.961 -4.953 130.232 1.00 19.19 31 LYS B CA 1
ATOM 1211 C C . LYS B 1 31 ? 5.550 -5.486 130.213 1.00 16.76 31 LYS B C 1
ATOM 1212 O O . LYS B 1 31 ? 4.647 -4.924 130.835 1.00 18.56 31 LYS B O 1
ATOM 1218 N N . ARG B 1 32 ? 5.363 -6.580 129.486 1.00 21.03 32 ARG B N 1
ATOM 1219 C CA . ARG B 1 32 ? 4.022 -7.103 129.299 1.00 22.68 32 ARG B CA 1
ATOM 1220 C C . ARG B 1 32 ? 3.423 -7.752 130.545 1.00 22.20 32 ARG B C 1
ATOM 1221 O O . ARG B 1 32 ? 2.207 -7.965 130.591 1.00 24.13 32 ARG B O 1
ATOM 1229 N N . SER B 1 33 ? 4.253 -8.065 131.546 1.00 18.05 33 SER B N 1
ATOM 1230 C CA . SER B 1 33 ? 3.721 -8.596 132.806 1.00 17.26 33 SER B CA 1
ATOM 1231 C C . SER B 1 33 ? 3.425 -7.503 133.844 1.00 18.30 33 SER B C 1
ATOM 1232 O O . SER B 1 33 ? 2.933 -7.809 134.937 1.00 19.10 33 SER B O 1
ATOM 1235 N N . MET B 1 34 ? 3.715 -6.244 133.510 1.00 16.78 34 MET B N 1
ATOM 1236 C CA . MET B 1 34 ? 3.518 -5.138 134.461 1.00 17.74 34 MET B CA 1
ATOM 1237 C C . MET B 1 34 ? 2.062 -5.066 134.902 1.00 17.43 34 MET B C 1
ATOM 1238 O O . MET B 1 34 ? 1.151 -5.104 134.072 1.00 19.76 34 MET B O 1
ATOM 1243 N N . ARG B 1 35 ? 1.839 -4.972 136.211 1.00 14.72 35 ARG B N 1
ATOM 1244 C CA . ARG B 1 35 ? 0.479 -4.989 136.734 1.00 14.95 35 ARG B CA 1
ATOM 1245 C C . ARG B 1 35 ? 0.444 -4.339 138.100 1.00 17.14 35 ARG B C 1
ATOM 1246 O O . ARG B 1 35 ? 1.477 -4.134 138.721 1.00 18.55 35 ARG B O 1
ATOM 1254 N N . LEU B 1 36 ? -0.746 -3.984 138.556 1.00 18.17 36 LEU B N 1
ATOM 1255 C CA . LEU B 1 36 ? -0.867 -3.323 139.851 1.00 19.50 36 LEU B CA 1
ATOM 1256 C C . LEU B 1 36 ? -0.761 -4.285 141.031 1.00 20.64 36 LEU B C 1
ATOM 1257 O O . LEU B 1 36 ? -1.327 -5.378 141.022 1.00 24.38 36 LEU B O 1
ATOM 1262 N N . TRP B 1 37 ? -0.007 -3.863 142.031 1.00 18.87 37 TRP B N 1
ATOM 1263 C CA . TRP B 1 37 ? 0.047 -4.537 143.320 1.00 20.12 37 TRP B CA 1
ATOM 1264 C C . TRP B 1 37 ? -0.961 -3.900 144.268 1.00 23.70 37 TRP B C 1
ATOM 1265 O O . TRP B 1 37 ? -1.704 -4.597 144.963 1.00 24.26 37 TRP B O 1
ATOM 1276 N N . ASP B 1 38 ? -0.946 -2.568 144.317 1.00 21.63 38 ASP B N 1
ATOM 1277 C CA . ASP B 1 38 ? -1.955 -1.801 145.038 1.00 22.21 38 ASP B CA 1
ATOM 1278 C C . ASP B 1 38 ? -2.063 -0.418 144.406 1.00 24.61 38 ASP B C 1
ATOM 1279 O O . ASP B 1 38 ? -1.550 -0.189 143.304 1.00 22.82 38 ASP B O 1
ATOM 1284 N N . ASP B 1 39 ? -2.715 0.512 145.094 1.00 25.29 39 ASP B N 1
ATOM 1285 C CA . ASP B 1 39 ? -2.977 1.815 144.502 1.00 27.03 39 ASP B CA 1
ATOM 1286 C C . ASP B 1 39 ? -1.769 2.745 144.440 1.00 23.71 39 ASP B C 1
ATOM 1287 O O . ASP B 1 39 ? -1.907 3.899 144.070 1.00 27.86 39 ASP B O 1
ATOM 1292 N N . LYS B 1 40 ? -0.587 2.258 144.803 1.00 23.50 40 LYS B N 1
ATOM 1293 C CA . LYS B 1 40 ? 0.619 3.067 144.689 1.00 21.55 40 LYS B CA 1
ATOM 1294 C C . LYS B 1 40 ? 1.811 2.251 144.186 1.00 20.25 40 LYS B C 1
ATOM 1295 O O . LYS B 1 40 ? 2.929 2.736 144.192 1.00 21.15 40 LYS B O 1
ATOM 1301 N N . THR B 1 41 ? 1.565 1.023 143.736 1.00 18.67 41 THR B N 1
ATOM 1302 C CA . THR B 1 41 ? 2.671 0.104 143.454 1.00 20.04 41 THR B CA 1
ATOM 1303 C C . THR B 1 41 ? 2.388 -0.768 142.235 1.00 18.46 41 THR B C 1
ATOM 1304 O O . THR B 1 41 ? 1.301 -1.331 142.118 1.00 19.88 41 THR B O 1
ATOM 1308 N N . PHE B 1 42 ? 3.366 -0.863 141.332 1.00 17.57 42 PHE B N 1
ATOM 1309 C CA . PHE B 1 42 ? 3.363 -1.853 140.262 1.00 17.59 42 PHE B CA 1
ATOM 1310 C C . PHE B 1 42 ? 4.338 -2.978 140.569 1.00 18.39 42 PHE B C 1
ATOM 1311 O O . PHE B 1 42 ? 5.344 -2.767 141.254 1.00 18.96 42 PHE B O 1
ATOM 1319 N N . ILE B 1 43 ? 4.059 -4.159 140.024 1.00 17.14 43 ILE B N 1
ATOM 1320 C CA . ILE B 1 43 ? 5.091 -5.206 139.957 1.00 17.10 43 ILE B CA 1
ATOM 1321 C C . ILE B 1 43 ? 5.153 -5.788 138.554 1.00 17.36 43 ILE B C 1
ATOM 1322 O O . ILE B 1 43 ? 4.187 -5.704 137.782 1.00 17.27 43 ILE B O 1
ATOM 1327 N N . TYR B 1 44 ? 6.309 -6.342 138.205 1.00 17.35 44 TYR B N 1
ATOM 1328 C CA . TYR B 1 44 ? 6.431 -7.112 136.972 1.00 14.63 44 TYR B CA 1
ATOM 1329 C C . TYR B 1 44 ? 7.364 -8.289 137.218 1.00 16.29 44 TYR B C 1
ATOM 1330 O O . TYR B 1 44 ? 8.131 -8.304 138.189 1.00 19.33 44 TYR B O 1
ATOM 1339 N N . ASN B 1 45 ? 7.281 -9.285 136.342 1.00 15.76 45 ASN B N 1
ATOM 1340 C CA . ASN B 1 45 ? 8.088 -10.482 136.479 1.00 15.37 45 ASN B CA 1
ATOM 1341 C C . ASN B 1 45 ? 9.355 -10.333 135.680 1.00 18.43 45 ASN B C 1
ATOM 1342 O O . ASN B 1 45 ? 9.299 -10.157 134.468 1.00 22.24 45 ASN B O 1
ATOM 1347 N N . GLU B 1 46 ? 10.494 -10.431 136.350 1.00 22.73 46 GLU B N 1
ATOM 1348 C CA . GLU B 1 46 ? 11.782 -10.267 135.686 1.00 24.51 46 GLU B CA 1
ATOM 1349 C C . GLU B 1 46 ? 12.339 -11.649 135.358 1.00 28.63 46 GLU B C 1
ATOM 1350 O O . GLU B 1 46 ? 12.673 -12.422 136.253 1.00 27.75 46 GLU B O 1
ATOM 1356 N N . ASN B 1 47 ? 12.412 -11.956 134.067 1.00 30.66 47 ASN B N 1
ATOM 1357 C CA . ASN B 1 47 ? 12.756 -13.299 133.597 1.00 37.20 47 ASN B CA 1
ATOM 1358 C C . ASN B 1 47 ? 14.100 -13.426 132.892 1.00 42.71 47 ASN B C 1
ATOM 1359 O O . ASN B 1 47 ? 14.550 -14.542 132.628 1.00 46.99 47 ASN B O 1
ATOM 1364 N N . THR B 1 48 ? 14.743 -12.308 132.570 1.00 43.92 48 THR B N 1
ATOM 1365 C CA . THR B 1 48 ? 15.905 -12.382 131.682 1.00 46.65 48 THR B CA 1
ATOM 1366 C C . THR B 1 48 ? 17.198 -11.778 132.217 1.00 47.97 48 THR B C 1
ATOM 1367 O O . THR B 1 48 ? 18.282 -12.096 131.715 1.00 49.73 48 THR B O 1
ATOM 1371 N N . ASP B 1 49 ? 17.089 -10.939 133.242 1.00 46.67 49 ASP B N 1
ATOM 1372 C CA . ASP B 1 49 ? 18.190 -10.061 133.624 1.00 44.35 49 ASP B CA 1
ATOM 1373 C C . ASP B 1 49 ? 18.689 -9.387 132.363 1.00 42.38 49 ASP B C 1
ATOM 1374 O O . ASP B 1 49 ? 19.767 -9.706 131.842 1.00 40.78 49 ASP B O 1
ATOM 1379 N N . GLY B 1 50 ? 17.857 -8.500 131.838 1.00 37.14 50 GLY B N 1
ATOM 1380 C CA . GLY B 1 50 ? 18.264 -7.643 130.756 1.00 34.61 50 GLY B CA 1
ATOM 1381 C C . GLY B 1 50 ? 18.773 -6.386 131.400 1.00 29.13 50 GLY B C 1
ATOM 1382 O O . GLY B 1 50 ? 19.024 -6.337 132.607 1.00 31.29 50 GLY B O 1
ATOM 1383 N N . GLN B 1 51 ? 18.905 -5.351 130.593 1.00 25.58 51 GLN B N 1
ATOM 1384 C CA . GLN B 1 51 ? 19.437 -4.099 131.063 1.00 30.19 51 GLN B CA 1
ATOM 1385 C C . GLN B 1 51 ? 18.537 -3.440 132.100 1.00 23.55 51 GLN B C 1
ATOM 1386 O O . GLN B 1 51 ? 19.014 -2.666 132.932 1.00 25.49 51 GLN B O 1
ATOM 1392 N N . THR B 1 52 ? 17.235 -3.719 132.045 1.00 24.74 52 THR B N 1
ATOM 1393 C CA . THR B 1 52 ? 16.309 -3.061 132.965 1.00 22.64 52 THR B CA 1
ATOM 1394 C C . THR B 1 52 ? 16.637 -3.470 134.397 1.00 22.35 52 THR B C 1
ATOM 1395 O O . THR B 1 52 ? 16.687 -2.624 135.293 1.00 20.92 52 THR B O 1
ATOM 1399 N N . ARG B 1 53 ? 16.863 -4.759 134.614 1.00 21.72 53 ARG B N 1
ATOM 1400 C CA . ARG B 1 53 ? 17.182 -5.226 135.952 1.00 23.15 53 ARG B CA 1
ATOM 1401 C C . ARG B 1 53 ? 18.489 -4.604 136.428 1.00 24.40 53 ARG B C 1
ATOM 1402 O O . ARG B 1 53 ? 18.581 -4.128 137.554 1.00 22.89 53 ARG B O 1
ATOM 1410 N N . ILE B 1 54 ? 19.501 -4.611 135.563 1.00 21.55 54 ILE B N 1
ATOM 1411 C CA . ILE B 1 54 ? 20.788 -3.985 135.883 1.00 23.60 54 ILE B CA 1
ATOM 1412 C C . ILE B 1 54 ? 20.649 -2.502 136.250 1.00 23.99 54 ILE B C 1
ATOM 1413 O O . ILE B 1 54 ? 21.199 -2.036 137.261 1.00 22.42 54 ILE B O 1
ATOM 1418 N N . ASN B 1 55 ? 19.899 -1.757 135.443 1.00 20.82 55 ASN B N 1
ATOM 1419 C CA . ASN B 1 55 ? 19.657 -0.345 135.715 1.00 21.05 55 ASN B CA 1
ATOM 1420 C C . ASN B 1 55 ? 18.940 -0.104 137.037 1.00 21.85 55 ASN B C 1
ATOM 1421 O O . ASN B 1 55 ? 19.323 0.768 137.793 1.00 22.40 55 ASN B O 1
ATOM 1426 N N . ILE B 1 56 ? 17.885 -0.867 137.311 1.00 19.92 56 ILE B N 1
ATOM 1427 C CA . ILE B 1 56 ? 17.170 -0.716 138.576 1.00 18.26 56 ILE B CA 1
ATOM 1428 C C . ILE B 1 56 ? 18.087 -1.004 139.777 1.00 17.82 56 ILE B C 1
ATOM 1429 O O . ILE B 1 56 ? 18.080 -0.257 140.761 1.00 21.60 56 I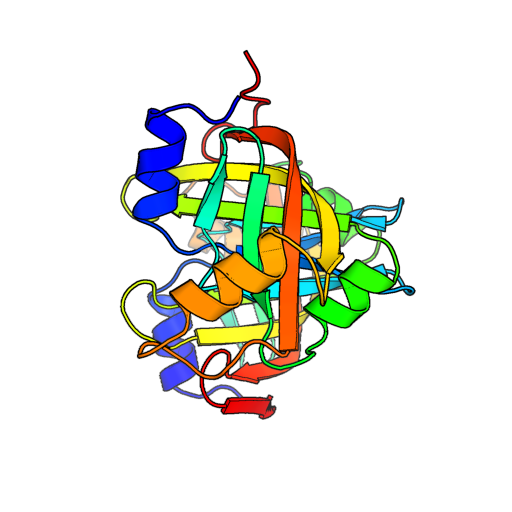LE B O 1
ATOM 1434 N N . GLU B 1 57 ? 18.877 -2.067 139.700 1.00 21.17 57 GLU B N 1
ATOM 1435 C CA . GLU B 1 57 ? 19.785 -2.367 140.808 1.00 22.66 57 GLU B CA 1
ATOM 1436 C C . GLU B 1 57 ? 20.874 -1.308 140.971 1.00 23.46 57 GLU B C 1
ATOM 1437 O O . GLU B 1 57 ? 21.353 -1.076 142.084 1.00 26.04 57 GLU B O 1
ATOM 1443 N N . ASP B 1 58 ? 21.2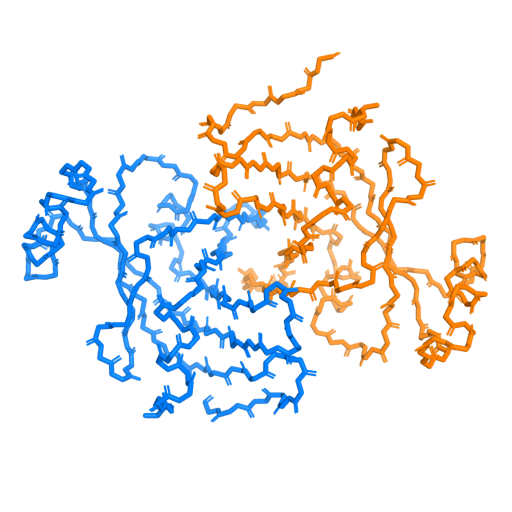46 -0.646 139.882 1.00 23.39 58 ASP B N 1
ATOM 1444 C CA . ASP B 1 58 ? 22.262 0.401 139.940 1.00 27.77 58 ASP B CA 1
ATOM 1445 C C . ASP B 1 58 ? 21.795 1.658 140.644 1.00 25.51 58 ASP B C 1
ATOM 1446 O O . ASP B 1 58 ? 22.548 2.254 141.411 1.00 28.53 58 ASP B O 1
ATOM 1451 N N . ASN B 1 59 ? 20.567 2.090 140.370 1.00 22.86 59 ASN B N 1
ATOM 1452 C CA . ASN B 1 59 ? 20.164 3.422 140.780 1.00 23.37 59 ASN B CA 1
ATOM 1453 C C . ASN B 1 59 ? 18.684 3.597 141.038 1.00 22.12 59 ASN B C 1
ATOM 1454 O O . ASN B 1 59 ? 18.261 4.657 141.458 1.00 25.60 59 ASN B O 1
ATOM 1459 N N . GLY B 1 60 ? 17.892 2.565 140.766 1.00 21.28 60 GLY B N 1
ATOM 1460 C CA . GLY B 1 60 ? 16.491 2.589 141.130 1.00 19.70 60 GLY B CA 1
ATOM 1461 C C . GLY B 1 60 ? 15.576 3.519 140.341 1.00 19.68 60 GLY B C 1
ATOM 1462 O O . GLY B 1 60 ? 14.396 3.581 140.639 1.00 20.90 60 GLY B O 1
ATOM 1463 N N . LYS B 1 61 ? 16.106 4.251 139.359 1.00 21.69 61 LYS B N 1
ATOM 1464 C CA . LYS B 1 61 ? 15.289 5.241 138.654 1.00 22.25 61 LYS B CA 1
ATOM 1465 C C . LYS B 1 61 ? 14.374 4.604 137.607 1.00 19.95 61 LYS B C 1
ATOM 1466 O O . LYS B 1 61 ? 14.774 3.691 136.889 1.00 22.51 61 LYS B O 1
ATOM 1472 N N . ILE B 1 62 ? 13.152 5.110 137.499 1.00 20.87 62 ILE B N 1
ATOM 1473 C CA . ILE B 1 62 ? 12.238 4.514 136.536 1.00 19.95 62 ILE B CA 1
ATOM 1474 C C . ILE B 1 62 ? 11.088 5.442 136.198 1.00 20.18 62 ILE B C 1
ATOM 1475 O O . ILE B 1 62 ? 10.668 6.254 137.017 1.00 19.94 62 ILE B O 1
ATOM 1480 N N . GLU B 1 63 ? 10.597 5.322 134.969 1.00 19.71 63 GLU B N 1
ATOM 1481 C CA . GLU B 1 63 ? 9.351 5.961 134.557 1.00 19.20 63 GLU B CA 1
ATOM 1482 C C . GLU B 1 63 ? 8.571 4.922 133.749 1.00 17.41 63 GLU B C 1
ATOM 1483 O O . GLU B 1 63 ? 9.160 4.148 132.988 1.00 21.46 63 GLU B O 1
ATOM 1489 N N . ILE B 1 64 ? 7.261 4.868 133.961 1.00 17.54 64 ILE B N 1
ATOM 1490 C CA . ILE B 1 64 ? 6.403 3.987 133.183 1.00 17.67 64 ILE B CA 1
ATOM 1491 C C . ILE B 1 64 ? 5.331 4.799 132.472 1.00 19.81 64 ILE B C 1
ATOM 1492 O O . ILE B 1 64 ? 4.680 5.654 133.078 1.00 23.77 64 ILE B O 1
ATOM 1497 N N . ALA B 1 65 ? 5.137 4.531 131.195 1.00 17.81 65 ALA B N 1
ATOM 1498 C CA . ALA B 1 65 ? 4.093 5.233 130.456 1.00 16.19 65 ALA B CA 1
ATOM 1499 C C . ALA B 1 65 ? 3.118 4.238 129.856 1.00 16.14 65 ALA B C 1
ATOM 1500 O O . ALA B 1 65 ? 3.497 3.171 129.367 1.00 18.61 65 ALA B O 1
ATOM 1502 N N . PHE B 1 66 ? 1.846 4.603 129.911 1.00 17.43 66 PHE B N 1
ATOM 1503 C CA . PHE B 1 66 ? 0.783 3.863 129.240 1.00 18.61 66 PHE B CA 1
ATOM 1504 C C . PHE B 1 66 ? 0.065 4.839 128.320 1.00 17.43 66 PHE B C 1
ATOM 1505 O O . PHE B 1 66 ? -0.321 5.911 128.765 1.00 20.62 66 PHE B O 1
ATOM 1513 N N . VAL B 1 67 ? -0.147 4.471 127.059 1.00 20.49 67 VAL B N 1
ATOM 1514 C CA . VAL B 1 67 ? -0.828 5.364 126.123 1.00 21.94 67 VAL B CA 1
ATOM 1515 C C . VAL B 1 67 ? -1.956 4.655 125.386 1.00 23.40 67 VAL B C 1
ATOM 1516 O O . VAL B 1 67 ? -1.766 3.553 124.881 1.00 25.49 67 VAL B O 1
ATOM 1520 N N . ASP B 1 68 ? -3.130 5.283 125.359 1.00 24.40 68 ASP B N 1
ATOM 1521 C CA . ASP B 1 68 ? -4.241 4.838 124.511 1.00 27.97 68 ASP B CA 1
ATOM 1522 C C . ASP B 1 68 ? -4.087 5.570 123.186 1.00 31.33 68 ASP B C 1
ATOM 1523 O O . ASP B 1 68 ? -4.470 6.732 123.069 1.00 36.70 68 ASP B O 1
ATOM 1528 N N . ARG B 1 69 ? -3.512 4.881 122.206 1.00 30.82 69 ARG B N 1
ATOM 1529 C CA . ARG B 1 69 ? -3.117 5.484 120.940 1.00 35.50 69 ARG B CA 1
ATOM 1530 C C . ARG B 1 69 ? -4.310 6.028 120.168 1.00 41.39 69 ARG B C 1
ATOM 1531 O O . ARG B 1 69 ? -4.227 7.074 119.517 1.00 46.94 69 ARG B O 1
ATOM 1539 N N . GLU B 1 70 ? -5.420 5.309 120.255 1.00 41.92 70 GLU B N 1
ATOM 1540 C CA . GLU B 1 70 ? -6.623 5.660 119.516 1.00 46.78 70 GLU B CA 1
ATOM 1541 C C . GLU B 1 70 ? -7.283 6.895 120.113 1.00 44.80 70 GLU B C 1
ATOM 1542 O O . GLU B 1 70 ? -7.503 7.889 119.416 1.00 46.79 70 GLU B O 1
ATOM 1548 N N . ARG B 1 71 ? -7.575 6.842 121.409 1.00 44.68 71 ARG B N 1
ATOM 1549 C CA . ARG B 1 71 ? -8.282 7.928 122.071 1.00 40.37 71 ARG B CA 1
ATOM 1550 C C . ARG B 1 71 ? -7.357 9.064 122.505 1.00 39.39 71 ARG B C 1
ATOM 1551 O O . ARG B 1 71 ? -7.809 10.023 123.122 1.00 44.69 71 ARG B O 1
ATOM 1559 N N . LEU B 1 72 ? -6.075 8.955 122.164 1.00 39.53 72 LEU B N 1
ATOM 1560 C CA . LEU B 1 72 ? -5.062 9.953 122.519 1.00 41.21 72 LEU B CA 1
ATOM 1561 C C . LEU B 1 72 ? -5.063 10.324 124.003 1.00 41.61 72 LEU B C 1
ATOM 1562 O O . LEU B 1 72 ? -5.122 11.498 124.356 1.00 42.97 72 LEU B O 1
ATOM 1567 N N . LEU B 1 73 ? -5.000 9.315 124.863 1.00 34.68 73 LEU B N 1
ATOM 1568 C CA . LEU B 1 73 ? -4.936 9.524 126.308 1.00 35.68 73 LEU B CA 1
ATOM 1569 C C . LEU B 1 73 ? -3.760 8.754 126.867 1.00 25.62 73 LEU B C 1
ATOM 1570 O O . LEU B 1 73 ? -3.222 7.896 126.195 1.00 27.94 73 LEU B O 1
ATOM 1575 N N . GLY B 1 74 ? -3.371 9.058 128.097 1.00 26.45 74 GLY B N 1
ATOM 1576 C CA . GLY B 1 74 ? -2.350 8.259 128.744 1.00 23.00 74 GLY B CA 1
ATOM 1577 C C . GLY B 1 74 ? -1.892 8.780 130.082 1.00 22.79 74 GLY B C 1
ATOM 1578 O O . GLY B 1 74 ? -2.321 9.836 130.543 1.00 25.65 74 GLY B O 1
ATOM 1579 N N . TYR B 1 75 ? -1.001 8.022 130.708 1.00 19.78 75 TYR B N 1
ATOM 1580 C CA . TYR B 1 75 ? -0.450 8.415 131.984 1.00 18.96 75 TYR B CA 1
ATOM 1581 C C . TYR B 1 75 ? 1.017 8.066 132.052 1.00 21.32 75 TYR B C 1
ATOM 1582 O O . TYR B 1 75 ? 1.442 7.062 131.491 1.00 20.90 75 TYR B O 1
ATOM 1591 N N . ARG B 1 76 ? 1.778 8.908 132.741 1.00 21.06 76 ARG B N 1
ATOM 1592 C CA . ARG B 1 76 ? 3.177 8.640 133.026 1.00 20.82 76 ARG B CA 1
ATOM 1593 C C . ARG B 1 76 ? 3.333 8.493 134.530 1.00 21.07 76 ARG B C 1
ATOM 1594 O O . ARG B 1 76 ? 2.862 9.331 135.287 1.00 22.95 76 ARG B O 1
ATOM 1602 N N . PHE B 1 77 ? 3.988 7.427 134.960 1.00 20.15 77 PHE B N 1
ATOM 1603 C CA . PHE B 1 77 ? 4.157 7.169 136.379 1.00 19.85 77 PHE B CA 1
ATOM 1604 C C . PHE B 1 77 ? 5.618 7.273 136.712 1.00 22.18 77 PHE B C 1
ATOM 1605 O O . PHE B 1 77 ? 6.446 6.618 136.089 1.00 23.40 77 PHE B O 1
ATOM 1613 N N . VAL B 1 78 ? 5.933 8.105 137.696 1.00 21.03 78 VAL B N 1
ATOM 1614 C CA . VAL B 1 78 ? 7.321 8.328 138.071 1.00 21.10 78 VAL B CA 1
ATOM 1615 C C . VAL B 1 78 ? 7.532 7.818 139.477 1.00 20.13 78 VAL B C 1
ATOM 1616 O O . VAL B 1 78 ? 6.671 8.008 140.331 1.00 19.95 78 VAL B O 1
ATOM 1620 N N . GLY B 1 79 ? 8.645 7.134 139.715 1.00 21.67 79 GLY B N 1
ATOM 1621 C CA . GLY B 1 79 ? 8.912 6.635 141.053 1.00 24.69 79 GLY B CA 1
ATOM 1622 C C . GLY B 1 79 ? 10.241 5.921 141.173 1.00 22.19 79 GLY B C 1
ATOM 1623 O O . GLY B 1 79 ? 11.131 6.095 140.340 1.00 22.98 79 GLY B O 1
ATOM 1624 N N . THR B 1 80 ? 10.349 5.111 142.221 1.00 22.66 80 THR B N 1
ATOM 1625 C CA . THR B 1 80 ? 11.554 4.362 142.538 1.00 21.45 80 THR B CA 1
ATOM 1626 C C . THR B 1 80 ? 11.284 2.890 142.333 1.00 20.65 80 THR B C 1
ATOM 1627 O O . THR B 1 80 ? 10.204 2.387 142.692 1.00 23.52 80 THR B O 1
ATOM 1631 N N . ALA B 1 81 ? 12.256 2.189 141.767 1.00 18.60 81 ALA B N 1
ATOM 1632 C CA . ALA B 1 81 ? 12.108 0.753 141.564 1.00 17.46 81 ALA B CA 1
ATOM 1633 C C . ALA B 1 81 ? 13.121 -0.051 142.359 1.00 19.59 81 ALA B C 1
ATOM 1634 O O . ALA B 1 81 ? 14.211 0.433 142.677 1.00 20.68 81 ALA B O 1
ATOM 1636 N N . GLU B 1 82 ? 12.756 -1.293 142.665 1.00 19.19 82 GLU B N 1
ATOM 1637 C CA . GLU B 1 82 ? 13.699 -2.229 143.249 1.00 19.21 82 GLU B CA 1
ATOM 1638 C C . GLU B 1 82 ? 13.465 -3.624 142.689 1.00 19.38 82 GLU B C 1
ATOM 1639 O O . GLU B 1 82 ? 12.417 -3.918 142.092 1.00 18.68 82 GLU B O 1
ATOM 1645 N N . ILE B 1 83 ? 14.465 -4.476 142.883 1.00 19.70 83 ILE B N 1
ATOM 1646 C CA . ILE B 1 83 ? 14.390 -5.862 142.485 1.00 16.36 83 ILE B CA 1
ATOM 1647 C C . ILE B 1 83 ? 14.429 -6.724 143.738 1.00 21.43 83 ILE B C 1
ATOM 1648 O O . ILE B 1 83 ? 15.288 -6.523 144.603 1.00 21.51 83 ILE B O 1
ATOM 1653 N N . GLN B 1 84 ? 13.499 -7.663 143.846 1.00 18.07 84 GLN B N 1
ATOM 1654 C CA . GLN B 1 84 ? 13.527 -8.611 144.961 1.00 19.97 84 GLN B CA 1
ATOM 1655 C C . GLN B 1 84 ? 13.503 -10.055 144.474 1.00 22.67 84 GLN B C 1
ATOM 1656 O O . GLN B 1 84 ? 12.953 -10.362 143.413 1.00 18.75 84 GLN B O 1
ATOM 1662 N N . THR B 1 85 ? 14.133 -10.941 145.248 1.00 19.23 85 THR B N 1
ATOM 1663 C CA . THR B 1 85 ? 14.222 -12.352 144.880 1.00 21.40 85 THR B CA 1
ATOM 1664 C C . THR B 1 85 ? 13.591 -13.232 145.958 1.00 20.58 85 THR B C 1
ATOM 1665 O O . THR B 1 85 ? 13.613 -14.463 145.872 1.00 23.42 85 THR B O 1
ATOM 1669 N N . GLU B 1 86 ? 13.051 -12.590 146.983 1.00 21.06 86 GLU B N 1
ATOM 1670 C CA . GLU B 1 86 ? 12.426 -13.309 148.090 1.00 23.34 86 GLU B CA 1
ATOM 1671 C C . GLU B 1 86 ? 11.368 -12.415 148.712 1.00 20.64 86 GLU B C 1
ATOM 1672 O O . GLU B 1 86 ? 11.426 -11.192 148.570 1.00 23.73 86 GLU B O 1
ATOM 1678 N N . GLY B 1 87 ? 10.402 -13.018 149.391 1.00 17.56 87 GLY B N 1
ATOM 1679 C CA . GLY B 1 87 ? 9.393 -12.242 150.085 1.00 19.01 87 GLY B CA 1
ATOM 1680 C C . GLY B 1 87 ? 8.056 -12.271 149.370 1.00 20.72 87 GLY B C 1
ATOM 1681 O O . GLY B 1 87 ? 7.881 -13.020 148.406 1.00 19.80 87 GLY B O 1
ATOM 1682 N N . ALA B 1 88 ? 7.132 -11.438 149.845 1.00 20.22 88 ALA B N 1
ATOM 1683 C CA . ALA B 1 88 ? 5.729 -11.463 149.415 1.00 19.80 88 ALA B CA 1
ATOM 1684 C C . ALA B 1 88 ? 5.551 -11.144 147.943 1.00 17.70 88 ALA B C 1
ATOM 1685 O O . ALA B 1 88 ? 4.751 -11.781 147.268 1.00 20.38 88 ALA B O 1
ATOM 1687 N N . TYR B 1 89 ? 6.266 -10.130 147.469 1.00 19.36 89 TYR B N 1
ATOM 1688 C CA . TYR B 1 89 ? 6.127 -9.719 146.077 1.00 18.41 89 TYR B CA 1
ATOM 1689 C C . TYR B 1 89 ? 6.622 -10.831 145.174 1.00 18.31 89 TYR B C 1
ATOM 1690 O O . TYR B 1 89 ? 5.967 -11.163 144.172 1.00 18.42 89 TYR B O 1
ATOM 1699 N N . TYR B 1 90 ? 7.774 -11.406 145.528 1.00 17.20 90 TYR B N 1
ATOM 1700 C CA . TYR B 1 90 ? 8.360 -12.463 144.720 1.00 18.66 90 TYR B CA 1
ATOM 1701 C C . TYR B 1 90 ? 7.458 -13.711 144.697 1.00 19.90 90 TYR B C 1
ATOM 1702 O O . TYR B 1 90 ? 7.206 -14.285 143.638 1.00 18.76 90 TYR B O 1
ATOM 1711 N N . GLU B 1 91 ? 6.990 -14.140 145.864 1.00 17.29 91 GLU B N 1
ATOM 1712 C CA . GLU B 1 91 ? 6.165 -15.342 145.906 1.00 19.70 91 GLU B CA 1
ATOM 1713 C C . GLU B 1 91 ? 4.866 -15.136 145.135 1.00 19.42 91 GLU B C 1
ATOM 1714 O O . GLU B 1 91 ? 4.368 -16.072 144.505 1.00 19.79 91 GLU B O 1
ATOM 1720 N N . ALA B 1 92 ? 4.340 -13.913 145.149 1.00 18.77 92 ALA B N 1
ATOM 1721 C CA . ALA B 1 92 ? 3.123 -13.617 144.393 1.00 19.09 92 ALA B CA 1
ATOM 1722 C C . ALA B 1 92 ? 3.400 -13.680 142.894 1.00 20.05 92 ALA B C 1
ATOM 1723 O O . ALA B 1 92 ? 2.595 -14.227 142.129 1.00 20.11 92 ALA B O 1
ATOM 1725 N N . ALA B 1 93 ? 4.537 -13.119 142.484 1.00 16.76 93 ALA B N 1
ATOM 1726 C CA . ALA B 1 93 ? 4.951 -13.162 141.090 1.00 20.11 93 ALA B CA 1
ATOM 1727 C C . ALA B 1 93 ? 5.163 -14.609 140.649 1.00 18.41 93 ALA B C 1
ATOM 1728 O O . ALA B 1 93 ? 4.801 -14.984 139.526 1.00 16.87 93 ALA B O 1
ATOM 1730 N N . LYS B 1 94 ? 5.721 -15.433 141.537 1.00 17.52 94 LYS B N 1
ATOM 1731 C CA . LYS B 1 94 ? 5.921 -16.850 141.224 1.00 20.19 94 LYS B CA 1
ATOM 1732 C C . LYS B 1 94 ? 4.580 -17.575 140.997 1.00 18.58 94 LYS B C 1
ATOM 1733 O O . LYS B 1 94 ? 4.428 -18.319 140.020 1.00 20.46 94 LYS B O 1
ATOM 1739 N N . LYS B 1 95 ? 3.609 -17.353 141.885 1.00 18.86 95 LYS B N 1
ATOM 1740 C CA . LYS B 1 95 ? 2.323 -18.022 141.737 1.00 22.93 95 LYS B CA 1
ATOM 1741 C C . LYS B 1 95 ? 1.619 -17.546 140.469 1.00 20.98 95 LYS B C 1
ATOM 1742 O O . LYS B 1 95 ? 1.022 -18.343 139.748 1.00 20.51 95 LYS B O 1
ATOM 1748 N N . TRP B 1 96 ? 1.702 -16.246 140.196 1.00 20.10 96 TRP B N 1
ATOM 1749 C CA . TRP B 1 96 ? 1.065 -15.671 139.013 1.00 22.12 96 TRP B CA 1
ATOM 1750 C C . TRP B 1 96 ? 1.623 -16.288 137.729 1.00 22.53 96 TRP B C 1
ATOM 1751 O O . TRP B 1 96 ? 0.888 -16.513 136.764 1.00 20.84 96 TRP B O 1
ATOM 1762 N N . ALA B 1 97 ? 2.918 -16.593 137.733 1.00 18.55 97 ALA B N 1
ATOM 1763 C CA . ALA B 1 97 ? 3.586 -17.132 136.548 1.00 20.67 97 ALA B CA 1
ATOM 1764 C C . ALA B 1 97 ? 3.237 -18.592 136.272 1.00 24.47 97 ALA B C 1
ATOM 1765 O O . ALA B 1 97 ? 3.419 -19.064 135.149 1.00 25.56 97 ALA B O 1
ATOM 1767 N N . GLN B 1 98 ? 2.742 -19.302 137.281 1.00 22.87 98 GLN B N 1
ATOM 1768 C CA . GLN B 1 98 ? 2.531 -20.743 137.132 1.00 26.37 98 GLN B CA 1
ATOM 1769 C C . GLN B 1 98 ? 1.449 -21.017 136.104 1.00 25.02 98 GLN B C 1
ATOM 1770 O O . GLN B 1 98 ? 0.318 -20.551 136.245 1.00 29.88 98 GLN B O 1
ATOM 1776 N N . GLY B 1 99 ? 1.817 -21.765 135.068 1.00 30.66 99 GLY B N 1
ATOM 1777 C CA . GLY B 1 99 ? 0.902 -22.113 133.997 1.00 29.53 99 GLY B CA 1
ATOM 1778 C C . GLY B 1 99 ? 0.881 -21.026 132.945 1.00 31.54 99 GLY B C 1
ATOM 1779 O O . GLY B 1 99 ? 0.149 -21.101 131.951 1.00 33.73 99 GLY B O 1
ATOM 1780 N N . ARG B 1 100 ? 1.714 -20.015 133.158 1.00 27.29 100 ARG B N 1
ATOM 1781 C CA . ARG B 1 100 ? 1.651 -18.803 132.371 1.00 24.25 100 ARG B CA 1
ATOM 1782 C C . ARG B 1 100 ? 2.982 -18.498 131.690 1.00 26.10 100 ARG B C 1
ATOM 1783 O O . ARG B 1 100 ? 3.039 -18.339 130.471 1.00 29.97 100 ARG B O 1
ATOM 1791 N N . MET B 1 101 ? 4.052 -18.400 132.472 1.00 28.38 101 MET B N 1
ATOM 1792 C CA . MET B 1 101 ? 5.400 -18.272 131.923 1.00 28.11 101 MET B CA 1
ATOM 1793 C C . MET B 1 101 ? 6.379 -19.030 132.813 1.00 26.75 101 MET B C 1
ATOM 1794 O O . MET B 1 101 ? 5.964 -19.785 133.683 1.00 27.01 101 MET B O 1
ATOM 1799 N N . GLY B 1 102 ? 7.671 -18.843 132.582 1.00 28.94 102 GLY B N 1
ATOM 1800 C CA . GLY B 1 102 ? 8.681 -19.508 133.386 1.00 25.22 102 GLY B CA 1
ATOM 1801 C C . GLY B 1 102 ? 8.751 -18.955 134.801 1.00 26.14 102 GLY B C 1
ATOM 1802 O O . GLY B 1 102 ? 8.259 -17.864 135.066 1.00 27.52 102 GLY B O 1
ATOM 1803 N N . VAL B 1 103 ? 9.348 -19.717 135.711 1.00 28.38 103 VAL B N 1
ATOM 1804 C CA . VAL B 1 103 ? 9.569 -19.259 137.081 1.00 25.77 103 VAL B CA 1
ATOM 1805 C C . VAL B 1 103 ? 10.405 -17.971 137.065 1.00 26.27 103 VAL B C 1
ATOM 1806 O O . VAL B 1 103 ? 11.449 -17.905 136.406 1.00 25.87 103 VAL B O 1
ATOM 1810 N N . PRO B 1 104 ? 9.938 -16.919 137.759 1.00 23.25 104 PRO B N 1
ATOM 1811 C CA . PRO B 1 104 ? 10.672 -15.645 137.721 1.00 22.59 104 PRO B CA 1
ATOM 1812 C C . PRO B 1 104 ? 12.060 -15.698 138.359 1.00 24.38 104 PRO B C 1
ATOM 1813 O O . PRO B 1 104 ? 12.230 -16.341 139.385 1.00 24.34 104 PRO B O 1
ATOM 1817 N N . LYS B 1 105 ? 13.032 -15.030 137.744 1.00 23.71 105 LYS B N 1
ATOM 1818 C CA . LYS B 1 105 ? 14.345 -14.849 138.359 1.00 27.16 105 LYS B CA 1
ATOM 1819 C C . LYS B 1 105 ? 14.237 -13.857 139.507 1.00 25.26 105 LYS B C 1
ATOM 1820 O O . LYS B 1 105 ? 14.942 -13.941 140.512 1.00 25.29 105 LYS B O 1
ATOM 1826 N N . ALA B 1 106 ? 13.324 -12.913 139.348 1.00 20.96 106 ALA B N 1
ATOM 1827 C CA . ALA B 1 106 ? 13.161 -11.855 140.322 1.00 19.58 106 ALA B CA 1
ATOM 1828 C C . ALA B 1 106 ? 11.840 -11.175 140.066 1.00 18.42 106 ALA B C 1
ATOM 1829 O O . ALA B 1 106 ? 11.192 -11.439 139.061 1.00 19.04 106 ALA B O 1
ATOM 1831 N N . VAL B 1 107 ? 11.442 -10.302 140.971 1.00 18.03 107 VAL B N 1
ATOM 1832 C CA . VAL B 1 107 ? 10.290 -9.461 140.721 1.00 18.36 107 VAL B CA 1
ATOM 1833 C C . VAL B 1 107 ? 10.755 -8.012 140.746 1.00 19.80 107 VAL B C 1
ATOM 1834 O O . VAL B 1 107 ? 11.594 -7.632 141.565 1.00 18.20 107 VAL B O 1
ATOM 1838 N N . GLY B 1 108 ? 10.253 -7.206 139.814 1.00 17.61 108 GLY B N 1
ATOM 1839 C CA . GLY B 1 108 ? 10.514 -5.779 139.878 1.00 19.77 108 GLY B CA 1
ATOM 1840 C C . GLY B 1 108 ? 9.331 -5.110 140.543 1.00 16.46 108 GLY B C 1
ATOM 1841 O O . GLY B 1 108 ? 8.184 -5.479 140.289 1.00 18.44 108 GLY B O 1
ATOM 1842 N N . ILE B 1 109 ? 9.624 -4.150 141.415 1.00 17.56 109 ILE B N 1
ATOM 1843 C CA . ILE B 1 109 ? 8.614 -3.425 142.180 1.00 17.35 109 ILE B CA 1
ATOM 1844 C C . ILE B 1 109 ? 8.783 -1.948 141.945 1.00 18.57 109 ILE B C 1
ATOM 1845 O O . ILE B 1 109 ? 9.886 -1.433 142.114 1.00 20.52 109 ILE B O 1
ATOM 1850 N N . ILE B 1 110 ? 7.709 -1.269 141.553 1.00 16.74 110 ILE B N 1
ATOM 1851 C CA . ILE B 1 110 ? 7.780 0.168 141.294 1.00 17.28 110 ILE B CA 1
ATOM 1852 C C . ILE B 1 110 ? 6.899 0.924 142.268 1.00 17.74 110 ILE B C 1
ATOM 1853 O O . ILE B 1 110 ? 5.681 0.744 142.304 1.00 19.63 110 ILE B O 1
ATOM 1858 N N . HIS B 1 111 ? 7.538 1.742 143.092 1.00 19.85 111 HIS B N 1
ATOM 1859 C CA . HIS B 1 111 ? 6.821 2.581 144.045 1.00 19.75 111 HIS B CA 1
ATOM 1860 C C . HIS B 1 111 ? 6.499 3.923 143.407 1.00 18.50 111 HIS B C 1
ATOM 1861 O O . HIS B 1 111 ? 7.391 4.715 143.131 1.00 21.43 111 HIS B O 1
ATOM 1868 N N . VAL B 1 112 ? 5.220 4.156 143.139 1.00 18.98 112 VAL B N 1
ATOM 1869 C CA . VAL B 1 112 ? 4.807 5.340 142.391 1.00 22.04 112 VAL B CA 1
ATOM 1870 C C . VAL B 1 112 ? 4.849 6.568 143.293 1.00 22.15 112 VAL B C 1
ATOM 1871 O O . VAL B 1 112 ? 4.356 6.529 144.420 1.00 23.57 112 VAL B O 1
ATOM 1875 N N . GLU B 1 113 ? 5.455 7.640 142.801 1.00 19.67 113 GLU B N 1
ATOM 1876 C CA . GLU B 1 113 ? 5.605 8.864 143.588 1.00 24.53 113 GLU B CA 1
ATOM 1877 C C . GLU B 1 113 ? 4.852 10.037 142.966 1.00 27.57 113 GLU B C 1
ATOM 1878 O O . GLU B 1 113 ? 4.278 10.868 143.670 1.00 25.48 113 GLU B O 1
ATOM 1884 N N . ARG B 1 114 ? 4.854 10.105 141.641 1.00 25.86 114 ARG B N 1
ATOM 1885 C CA . ARG B 1 114 ? 4.144 11.168 140.940 1.00 25.75 114 ARG B CA 1
ATOM 1886 C C . ARG B 1 114 ? 3.486 10.609 139.690 1.00 25.68 114 ARG B C 1
ATOM 1887 O O . ARG B 1 114 ? 3.980 9.651 139.101 1.00 22.67 114 ARG B O 1
ATOM 1895 N N . ILE B 1 115 ? 2.378 11.221 139.285 1.00 22.54 115 ILE B N 1
ATOM 1896 C CA . ILE B 1 115 ? 1.642 10.792 138.106 1.00 24.17 115 ILE B CA 1
ATOM 1897 C C . ILE B 1 115 ? 1.373 12.000 137.214 1.00 28.03 115 ILE B C 1
ATOM 1898 O O . ILE B 1 115 ? 0.971 13.058 137.702 1.00 29.66 115 ILE B O 1
ATOM 1903 N N . PHE B 1 116 ? 1.603 11.845 135.914 1.00 23.39 116 PHE B N 1
ATOM 1904 C CA . PHE B 1 116 ? 1.343 12.915 134.957 1.00 29.52 116 PHE B CA 1
ATOM 1905 C C . PHE B 1 116 ? 0.404 12.459 133.850 1.00 30.71 116 PHE B C 1
ATOM 1906 O O . PHE B 1 116 ? 0.412 11.298 133.459 1.00 25.97 116 PHE B O 1
ATOM 1914 N N . ASN B 1 117 ? -0.396 13.385 133.335 1.00 30.77 117 ASN B N 1
ATOM 1915 C CA . ASN B 1 117 ? -1.265 13.099 132.202 1.00 32.77 117 ASN B CA 1
ATOM 1916 C C . ASN B 1 117 ? -0.494 13.107 130.886 1.00 37.75 117 ASN B C 1
ATOM 1917 O O . ASN B 1 117 ? 0.481 13.844 130.741 1.00 41.43 117 ASN B O 1
ATOM 1922 N N . LEU B 1 118 ? -0.924 12.295 129.924 1.00 35.22 118 LEU B N 1
ATOM 1923 C CA . LEU B 1 118 ? -0.221 12.226 128.641 1.00 37.18 118 LEU B CA 1
ATOM 1924 C C . LEU B 1 118 ? -1.048 12.716 127.468 1.00 45.95 118 LEU B C 1
ATOM 1925 O O . LEU B 1 118 ? -0.785 12.351 126.323 1.00 49.15 118 LEU B O 1
ATOM 1930 N N . GLN B 1 119 ? -2.051 13.535 127.745 1.00 50.06 119 GLN B N 1
ATOM 1931 C CA . GLN B 1 119 ? -2.519 14.458 126.719 1.00 54.76 119 GLN B CA 1
ATOM 1932 C C . GLN B 1 119 ? -1.980 15.835 127.087 1.00 59.68 119 GLN B C 1
ATOM 1933 O O . GLN B 1 119 ? -1.237 16.456 126.323 1.00 64.69 119 GLN B O 1
ATOM 1939 N N . SER B 1 120 ? -2.339 16.287 128.285 1.00 59.33 120 SER B N 1
ATOM 1940 C CA . SER B 1 120 ? -1.908 17.584 128.791 1.00 56.20 120 SER B CA 1
ATOM 1941 C C . SER B 1 120 ? -0.404 17.641 129.077 1.00 58.89 120 SER B C 1
ATOM 1942 O O . SER B 1 120 ? 0.311 18.460 128.500 1.00 60.25 120 SER B O 1
ATOM 1945 N N . GLY B 1 121 ? 0.071 16.769 129.966 1.00 54.81 121 GLY B N 1
ATOM 1946 C CA . GLY B 1 121 ? 1.457 16.798 130.413 1.00 49.21 121 GLY B CA 1
ATOM 1947 C C . GLY B 1 121 ? 1.533 17.299 131.844 1.00 50.09 121 GLY B C 1
ATOM 1948 O O . GLY B 1 121 ? 2.606 17.394 132.442 1.00 49.39 121 GLY B O 1
ATOM 1949 N N . ALA B 1 122 ? 0.366 17.613 132.394 1.00 50.02 122 ALA B N 1
ATOM 1950 C CA . ALA B 1 122 ? 0.261 18.181 133.728 1.00 48.82 122 ALA B CA 1
ATOM 1951 C C . ALA B 1 122 ? 0.284 17.106 134.816 1.00 48.59 122 ALA B C 1
ATOM 1952 O O . ALA B 1 122 ? -0.103 15.955 134.583 1.00 43.05 122 ALA B O 1
ATOM 1954 N N . ASN B 1 123 ? 0.739 17.500 136.003 1.00 44.07 123 ASN B N 1
ATOM 1955 C CA . ASN B 1 123 ? 0.728 16.633 137.172 1.00 46.99 123 ASN B CA 1
ATOM 1956 C C . ASN B 1 123 ? -0.711 16.326 137.582 1.00 50.35 123 ASN B C 1
ATOM 1957 O O . ASN B 1 123 ? -1.469 17.225 137.952 1.00 49.60 123 ASN B O 1
ATOM 1962 N N . ALA B 1 124 ? -1.082 15.052 137.504 1.00 48.87 124 ALA B N 1
ATOM 1963 C CA . ALA B 1 124 ? -2.455 14.632 137.763 1.00 54.58 124 ALA B CA 1
ATOM 1964 C C . ALA B 1 124 ? -2.620 14.083 139.177 1.00 59.43 124 ALA B C 1
ATOM 1965 O O . ALA B 1 124 ? -3.466 13.217 139.419 1.00 60.52 124 ALA B O 1
ATOM 1967 N N . GLY B 1 125 ? -1.814 14.591 140.106 1.00 58.36 125 GLY B N 1
ATOM 1968 C CA . GLY B 1 125 ? -1.887 14.178 141.497 1.00 60.77 125 GLY B CA 1
ATOM 1969 C C . GLY B 1 125 ? -2.839 15.041 142.307 1.00 67.27 125 GLY B C 1
ATOM 1970 O O . GLY B 1 125 ? -2.550 16.207 142.586 1.00 67.48 125 GLY B O 1
ATOM 1971 N N . LYS B 1 126 ? -3.978 14.467 142.686 1.00 67.49 126 LYS B N 1
ATOM 1972 C CA . LYS B 1 126 ? -4.998 15.199 143.434 1.00 68.14 126 LYS B CA 1
ATOM 1973 C C . LYS B 1 126 ? -5.703 14.311 144.454 1.00 69.34 126 LYS B C 1
ATOM 1974 O O . LYS B 1 126 ? -5.443 14.402 145.656 1.00 68.04 126 LYS B O 1
#

Secondary structure (DSSP, 8-state):
---HHHHHHHHHS-EEEEEE-TTS-EEEEEETT-EEEETTEEEEEE-S--HHHHHHHHH-EEEEEEE-SSSS-EEEEEEEEEEESSSHHHHHHHHHHTTTS---SEEEEEEEEEEEETTTTEE--/---HHHHHHHTTS--EEEEE-TT--EEEEE-TT-EEEETTEEEEEE-S--HHHHHHHHH-EEEEEEEETTTTEEEEEEEEEEEESSSHHHHHHHHHHTTTSPPPSEEEEEEEEEEEESSS--B---

Organism: Streptococcus pyogenes serotype M1 (NCBI:txid301447)

Nearest PDB structures (foldseek):
  7kpz-assembly1_A  TM=1.008E+00  e=1.139E-25  Streptococcus sp.
  7kq2-assembly1_A  TM=9.934E-01  e=1.399E-21  Streptococcus sp.
  2htd-assembly1_A  TM=8.785E-01  e=2.569E-10  Lactobacillus delbrueckii subsp. bulgaricus ATCC BAA-365
  2hq7-assembly1_B  TM=7.868E-01  e=2.127E-06  Clostridium acetobutylicum
  2aq6-assembly1_B  TM=7.010E-01  e=1.091E-05  Mycobacterium tuberculosis